Protein AF-X1EBI2-F1 (afdb_monomer_lite)

InterPro domains:
  IPR002020 Citrate synthase [PF00285] (35-199)
  IPR002020 Citrate synthase [PTHR23118] (1-200)
  IPR016143 Citrate synthase-like, small alpha subdomain [G3DSA:1.10.230.10] (105-201)
  IPR036969 Citrate synthase superfamily [SSF48256] (6-200)

Radius of gyration: 20.88 Å; chains: 1; bounding box: 59×37×51 Å

Sequence (201 aa):
MVRRPADVVVTISDDRGEIVTFNQVPLDKIIRENKSLGYVIGLLWFKRELPEFAQQYIEFVLKLTADHGPAVSGAYNAIVTTRAGKDLMSALASGILTIGPRFGGAVSDAAKYFREAMHKQMKPVEFVDHMKQVVKINIPGIGHRIKSVQNPDMRVVLLKDFILKNFPKHPHLDYALEVEKVTTSKRNNLILNVDGCIGIT

Foldseek 3Di:
DDDDDDPDDDQQWDDPDPAIDGLNHGPVCCVVVVPAPLQSCCRRVVVDRDPPLSSVLVVLLCVLVVDDDCPAQLNVQLVVCVVVVDDNVRSNVRSVVVCDCVGLVLLQQLLVLLVVCVVVPPQLVRSCVCCCPPVNDDRRQWFDDPAFPVRHDVSLVVSVVSCVPRPPDQVQVVRVVSNQVVQCVVPGGRHRHNSNSNNRD

Organism: NCBI:txid412755

pLDDT: mean 97.12, std 2.7, range [70.06, 98.75]

Secondary structure (DSSP, 8-state):
------S----SEE-SSSS-EETTEEHHHHHHTT--HHHHHIIIIISS---HHHHHHHHHHHHHTS---TTSHHHHHHHHHHHTT--HHHHHHHHHTT-BTTBBTHHHHHHHHHHHHHHTT--HHHHHHHIIIII-S--TTB--SS--SSS--HHHHHHHHHHHHH-S--HHHHHHHHHHHHHHHH-TT-PBPHHHHHHH-

Structure (mmCIF, N/CA/C/O backbone):
data_AF-X1EBI2-F1
#
_entry.id   AF-X1EBI2-F1
#
loop_
_atom_site.group_PDB
_atom_site.id
_atom_site.type_symbol
_atom_site.label_atom_id
_atom_site.label_alt_id
_atom_site.label_comp_id
_atom_site.label_asym_id
_atom_site.label_entity_id
_atom_site.label_seq_id
_atom_site.pdbx_PDB_ins_code
_atom_site.Cartn_x
_atom_site.Cartn_y
_atom_site.Cartn_z
_atom_site.occupancy
_atom_site.B_iso_or_equiv
_atom_site.auth_seq_id
_atom_site.auth_comp_id
_atom_site.auth_asym_id
_atom_site.auth_atom_id
_atom_site.pdbx_PDB_model_num
ATOM 1 N N . MET A 1 1 ? 38.069 19.594 -26.547 1.00 70.06 1 MET A N 1
ATOM 2 C CA . MET A 1 1 ? 37.168 18.593 -25.932 1.00 70.06 1 MET A CA 1
ATOM 3 C C . MET A 1 1 ? 36.006 19.354 -25.302 1.00 70.06 1 MET A C 1
ATOM 5 O O . MET A 1 1 ? 36.275 20.299 -24.575 1.00 70.06 1 MET A O 1
ATOM 9 N N . VAL A 1 2 ? 34.752 19.035 -25.640 1.00 84.75 2 VAL A N 1
ATOM 10 C CA . VAL A 1 2 ? 33.553 19.748 -25.146 1.00 84.75 2 VAL A CA 1
ATOM 11 C C . VAL A 1 2 ? 32.798 18.831 -24.186 1.00 84.75 2 VAL A C 1
ATOM 13 O O . VAL A 1 2 ? 32.600 17.660 -24.495 1.00 84.75 2 VAL A O 1
ATOM 16 N N . ARG A 1 3 ? 32.381 19.349 -23.027 1.00 86.44 3 ARG A N 1
ATOM 17 C CA . ARG A 1 3 ? 31.516 18.638 -22.074 1.00 86.44 3 ARG A CA 1
ATOM 18 C C . ARG A 1 3 ? 30.075 19.103 -22.276 1.00 86.44 3 ARG A C 1
ATOM 20 O O . ARG A 1 3 ? 29.826 20.304 -22.266 1.00 86.44 3 ARG A O 1
ATOM 27 N N . ARG A 1 4 ? 29.136 18.164 -22.411 1.00 92.62 4 ARG A N 1
ATOM 28 C CA . ARG A 1 4 ? 27.690 18.438 -22.402 1.00 92.62 4 ARG A CA 1
ATOM 29 C C . ARG A 1 4 ? 27.097 18.010 -21.048 1.00 92.62 4 ARG A C 1
ATOM 31 O O . ARG A 1 4 ? 27.464 16.937 -20.565 1.00 92.62 4 ARG A O 1
ATOM 38 N N . PRO A 1 5 ? 26.240 18.827 -20.410 1.00 93.88 5 PRO A N 1
ATOM 39 C CA . PRO A 1 5 ? 25.536 18.424 -19.194 1.00 93.88 5 PRO A CA 1
ATOM 40 C C . PRO A 1 5 ? 24.526 17.302 -19.479 1.00 93.88 5 PRO A C 1
ATOM 42 O O . PRO A 1 5 ? 24.040 17.166 -20.600 1.00 93.88 5 PRO A O 1
ATOM 45 N N . ALA A 1 6 ? 24.232 16.489 -18.463 1.00 94.00 6 ALA A N 1
ATOM 46 C CA . ALA A 1 6 ? 23.213 15.448 -18.555 1.00 94.00 6 ALA A CA 1
ATOM 47 C C . ALA A 1 6 ? 21.810 16.057 -18.421 1.00 94.00 6 ALA A C 1
ATOM 49 O O . ALA A 1 6 ? 21.579 16.859 -17.519 1.00 94.00 6 ALA A O 1
ATOM 50 N N . ASP A 1 7 ? 20.888 15.631 -19.286 1.00 96.44 7 ASP A N 1
ATOM 51 C CA . ASP A 1 7 ? 19.496 16.101 -19.291 1.00 96.44 7 ASP A CA 1
ATOM 52 C C . ASP A 1 7 ? 18.619 15.333 -18.278 1.00 96.44 7 ASP A C 1
ATOM 54 O O . ASP A 1 7 ? 17.621 15.854 -17.784 1.00 96.44 7 ASP A O 1
ATOM 58 N N . VAL A 1 8 ? 18.998 14.093 -17.936 1.00 96.56 8 VAL A N 1
ATOM 59 C CA . VAL A 1 8 ? 18.249 13.200 -17.037 1.00 96.56 8 VAL A CA 1
ATOM 60 C C . VAL A 1 8 ? 19.205 12.484 -16.085 1.00 96.56 8 VAL A C 1
ATOM 62 O O . VAL A 1 8 ? 20.287 12.052 -16.482 1.00 96.56 8 VAL A O 1
ATOM 65 N N . VAL A 1 9 ? 18.783 12.327 -14.828 1.00 95.75 9 VAL A N 1
ATOM 66 C CA . VAL A 1 9 ? 19.498 11.557 -13.803 1.00 95.75 9 VAL A CA 1
ATOM 67 C C . VAL A 1 9 ? 18.652 10.356 -13.389 1.00 95.75 9 VAL A C 1
ATOM 69 O O . VAL A 1 9 ? 17.517 10.516 -12.945 1.00 95.75 9 VAL A O 1
ATOM 72 N N . VAL A 1 10 ? 19.222 9.154 -13.490 1.00 96.19 10 VAL A N 1
ATOM 73 C CA . VAL A 1 10 ? 18.614 7.895 -13.030 1.00 96.19 10 VAL A CA 1
ATOM 74 C C . VAL A 1 10 ? 19.408 7.380 -11.832 1.00 96.19 10 VAL A C 1
ATOM 76 O O . VAL A 1 10 ? 20.635 7.390 -11.850 1.00 96.19 10 VAL A O 1
ATOM 79 N N . THR A 1 11 ? 18.714 6.964 -10.767 1.00 96.75 11 THR A N 1
ATOM 80 C CA . THR A 1 11 ? 19.360 6.516 -9.510 1.00 96.75 11 THR A CA 1
ATOM 81 C C . THR A 1 11 ? 18.917 5.135 -9.031 1.00 96.75 11 THR A C 1
ATOM 83 O O . THR A 1 11 ? 19.317 4.719 -7.949 1.00 96.75 11 THR A O 1
ATOM 86 N N . ILE A 1 12 ? 18.077 4.441 -9.804 1.00 97.88 12 ILE A N 1
ATOM 87 C CA . ILE A 1 12 ? 17.438 3.180 -9.392 1.00 97.88 12 ILE A CA 1
ATOM 88 C C . ILE A 1 12 ? 17.908 1.974 -10.209 1.00 97.88 12 ILE A C 1
ATOM 90 O O . ILE A 1 12 ? 17.831 0.852 -9.722 1.00 97.88 12 ILE A O 1
ATOM 94 N N . SER A 1 13 ? 18.430 2.185 -11.416 1.00 97.88 13 SER A N 1
ATOM 95 C CA . SER A 1 13 ? 18.948 1.127 -12.282 1.00 97.88 13 SER A CA 1
ATOM 96 C C . SER A 1 13 ? 20.033 1.659 -13.212 1.00 97.88 13 SER A C 1
ATOM 98 O O . SER A 1 13 ? 20.057 2.856 -13.504 1.00 97.88 13 SER A O 1
ATOM 100 N N . ASP A 1 14 ? 20.904 0.770 -13.684 1.00 97.88 14 ASP A N 1
ATOM 101 C CA . ASP A 1 14 ? 21.930 1.072 -14.687 1.00 97.88 14 ASP A CA 1
ATOM 102 C C . ASP A 1 14 ? 22.074 -0.110 -15.650 1.00 97.88 14 ASP A C 1
ATOM 104 O O . ASP A 1 14 ? 22.318 -1.233 -15.211 1.00 97.88 14 ASP A O 1
ATOM 108 N N . ASP A 1 15 ? 21.897 0.141 -16.944 1.00 97.19 15 ASP A N 1
ATOM 109 C CA . ASP A 1 15 ? 21.959 -0.829 -18.041 1.00 97.19 15 ASP A CA 1
ATOM 110 C C . ASP A 1 15 ? 23.185 -0.635 -18.951 1.00 97.19 15 ASP A C 1
ATOM 112 O O . ASP A 1 15 ? 23.331 -1.330 -19.951 1.00 97.19 15 ASP A O 1
ATOM 116 N N . ARG A 1 16 ? 24.085 0.297 -18.614 1.00 95.62 16 ARG A N 1
ATOM 117 C CA . ARG A 1 16 ? 25.252 0.642 -19.448 1.00 95.62 16 ARG A CA 1
ATOM 118 C C . ARG A 1 16 ? 26.433 -0.314 -19.275 1.00 95.62 16 ARG A C 1
ATOM 120 O O . ARG A 1 16 ? 27.357 -0.288 -20.085 1.00 95.62 16 ARG A O 1
ATOM 127 N N . GLY A 1 17 ? 26.451 -1.078 -18.183 1.00 93.69 17 GLY A N 1
ATOM 128 C CA . GLY A 1 17 ? 27.469 -2.092 -17.905 1.00 93.69 17 GLY A CA 1
ATOM 129 C C . GLY A 1 17 ? 27.186 -3.420 -18.612 1.00 93.69 17 GLY A C 1
ATOM 130 O O . GLY A 1 17 ? 26.176 -3.574 -19.288 1.00 93.69 17 GLY A O 1
ATOM 131 N N . GLU A 1 18 ? 28.057 -4.413 -18.412 1.00 96.00 18 GLU A N 1
ATOM 132 C CA . GLU A 1 18 ? 27.850 -5.772 -18.950 1.00 96.00 18 GLU A CA 1
ATOM 133 C C . GLU A 1 18 ? 26.607 -6.460 -18.365 1.00 96.00 18 GLU A C 1
ATOM 135 O O . GLU A 1 18 ? 25.975 -7.285 -19.022 1.00 96.00 18 GLU A O 1
ATOM 140 N N . ILE A 1 19 ? 26.255 -6.118 -17.122 1.00 96.88 19 ILE A N 1
ATOM 141 C CA . ILE A 1 19 ? 25.100 -6.652 -16.403 1.00 96.88 19 ILE A CA 1
ATOM 142 C C . ILE A 1 19 ? 24.260 -5.479 -15.904 1.00 96.88 19 ILE A C 1
ATOM 144 O O . ILE A 1 19 ? 24.778 -4.557 -15.271 1.00 96.88 19 ILE A O 1
ATOM 148 N N . VAL A 1 20 ? 22.949 -5.545 -16.151 1.00 98.00 20 VAL A N 1
ATOM 149 C CA . VAL A 1 20 ? 21.977 -4.587 -15.611 1.00 98.00 20 VAL A CA 1
ATOM 150 C C . VAL A 1 20 ? 22.017 -4.620 -14.087 1.00 98.00 20 VAL A C 1
ATOM 152 O O . VAL A 1 20 ? 22.021 -5.693 -13.481 1.00 98.00 20 VAL A O 1
ATOM 155 N N . THR A 1 21 ? 21.990 -3.452 -13.454 1.00 98.38 21 THR A N 1
ATOM 156 C CA . THR A 1 21 ? 21.901 -3.338 -11.997 1.00 98.38 21 THR A CA 1
ATOM 157 C C . THR A 1 21 ? 20.585 -2.709 -11.560 1.00 98.38 21 THR A C 1
ATOM 159 O O . THR A 1 21 ? 20.078 -1.792 -12.208 1.00 98.38 21 THR A O 1
ATOM 162 N N . PHE A 1 22 ? 20.056 -3.165 -10.424 1.00 98.44 22 PHE A N 1
ATOM 163 C CA . PHE A 1 22 ? 18.988 -2.503 -9.674 1.00 98.44 22 PHE A CA 1
ATOM 164 C C . PHE A 1 22 ? 19.581 -1.968 -8.376 1.00 98.44 22 PHE A C 1
ATOM 166 O O . PHE A 1 22 ? 20.018 -2.737 -7.525 1.00 98.44 22 PHE A O 1
ATOM 173 N N . ASN A 1 23 ? 19.650 -0.643 -8.239 1.00 97.44 23 ASN A N 1
ATOM 174 C CA . ASN A 1 23 ? 20.304 0.042 -7.124 1.00 97.44 23 ASN A CA 1
ATOM 175 C C . ASN A 1 23 ? 21.703 -0.540 -6.820 1.00 97.44 23 ASN A C 1
ATOM 177 O O . ASN A 1 23 ? 21.997 -0.922 -5.690 1.00 97.44 23 ASN A O 1
ATOM 181 N N . GLN A 1 24 ? 22.546 -0.636 -7.855 1.00 97.06 24 GLN A N 1
ATOM 182 C CA . GLN A 1 24 ? 23.901 -1.211 -7.810 1.00 97.06 24 GLN A CA 1
ATOM 183 C C . GLN A 1 24 ? 23.985 -2.720 -7.522 1.00 97.06 24 GLN A C 1
ATOM 185 O O . GLN A 1 24 ? 25.086 -3.261 -7.442 1.00 97.06 24 GLN A O 1
ATOM 190 N N . VAL A 1 25 ? 22.857 -3.426 -7.411 1.00 97.94 25 VAL A N 1
ATOM 191 C CA . VAL A 1 25 ? 22.831 -4.889 -7.285 1.00 97.94 25 VAL A CA 1
ATOM 192 C C . VAL A 1 25 ? 22.730 -5.516 -8.680 1.00 97.94 25 VAL A C 1
ATOM 194 O O . VAL A 1 25 ? 21.755 -5.235 -9.383 1.00 97.94 25 VAL A O 1
ATOM 197 N N . PRO A 1 26 ? 23.690 -6.361 -9.100 1.00 98.06 26 PRO A N 1
ATOM 198 C CA . PRO A 1 26 ? 23.635 -7.047 -10.390 1.00 98.06 26 PRO A CA 1
ATOM 199 C C . PRO A 1 26 ? 22.404 -7.947 -10.534 1.00 98.06 26 PRO A C 1
ATOM 201 O O . PRO A 1 26 ? 22.049 -8.687 -9.612 1.00 98.06 26 PRO A O 1
ATOM 204 N N . LEU A 1 27 ? 21.761 -7.913 -11.702 1.00 97.81 27 LEU A N 1
ATOM 205 C CA . LEU A 1 27 ? 20.555 -8.695 -11.976 1.00 97.81 27 LEU A CA 1
ATOM 206 C C . LEU A 1 27 ? 20.807 -10.208 -11.894 1.00 97.81 27 LEU A C 1
ATOM 208 O O . LEU A 1 27 ? 19.971 -10.942 -11.375 1.00 97.81 27 LEU A O 1
ATOM 212 N N . ASP A 1 28 ? 21.964 -10.690 -12.345 1.00 97.81 28 ASP A N 1
ATOM 213 C CA . ASP A 1 28 ? 22.314 -12.112 -12.269 1.00 97.81 28 ASP A CA 1
ATOM 214 C C . ASP A 1 28 ? 22.410 -12.607 -10.817 1.00 97.81 28 ASP A C 1
ATOM 216 O O . ASP A 1 28 ? 21.965 -13.716 -10.520 1.00 97.81 28 ASP A O 1
ATOM 220 N N . LYS A 1 29 ? 22.902 -11.771 -9.894 1.00 98.00 29 LYS A N 1
ATOM 221 C CA . LYS A 1 29 ? 22.883 -12.044 -8.451 1.00 98.00 29 LYS A CA 1
ATOM 222 C C . LYS A 1 29 ? 21.452 -12.175 -7.924 1.00 98.00 29 LYS A C 1
ATOM 224 O O . LYS A 1 29 ? 21.160 -13.132 -7.213 1.00 98.00 29 LYS A O 1
ATOM 229 N N . ILE A 1 30 ? 20.555 -11.255 -8.296 1.00 98.00 30 ILE A N 1
ATOM 230 C CA . ILE A 1 30 ? 19.134 -11.284 -7.895 1.00 98.00 30 ILE A CA 1
ATOM 231 C C . ILE A 1 30 ? 18.488 -12.610 -8.317 1.00 98.00 30 ILE A C 1
ATOM 233 O O . ILE A 1 30 ? 17.820 -13.253 -7.506 1.00 98.00 30 ILE A O 1
ATOM 237 N N . ILE A 1 31 ? 18.724 -13.038 -9.561 1.00 98.12 31 ILE A N 1
ATOM 238 C CA . ILE A 1 31 ? 18.162 -14.279 -10.104 1.00 98.12 31 ILE A CA 1
ATOM 239 C C . ILE A 1 31 ? 18.793 -15.519 -9.456 1.00 98.12 31 ILE A C 1
ATOM 241 O O . ILE A 1 31 ? 18.066 -16.408 -9.016 1.00 98.12 31 ILE A O 1
ATOM 245 N N . ARG A 1 32 ? 20.129 -15.591 -9.353 1.00 98.31 32 ARG A N 1
ATOM 246 C CA . ARG A 1 32 ? 20.835 -16.757 -8.780 1.00 98.31 32 ARG A CA 1
ATOM 247 C C . ARG A 1 32 ? 20.518 -16.979 -7.305 1.00 98.31 32 ARG A C 1
ATOM 249 O O . ARG A 1 32 ? 20.445 -18.121 -6.868 1.00 98.31 32 ARG A O 1
ATOM 256 N N . GLU A 1 33 ? 20.322 -15.905 -6.546 1.00 97.88 33 GLU A N 1
ATOM 257 C CA . GLU A 1 33 ? 19.943 -15.978 -5.131 1.00 97.88 33 GLU A CA 1
ATOM 258 C C . GLU A 1 33 ? 18.424 -16.102 -4.918 1.00 97.88 33 GLU A C 1
ATOM 260 O O . GLU A 1 33 ? 17.973 -16.045 -3.775 1.00 97.88 33 GLU A O 1
ATOM 265 N N . ASN A 1 34 ? 17.637 -16.259 -5.993 1.00 97.19 34 ASN A N 1
ATOM 266 C CA . ASN A 1 34 ? 16.178 -16.381 -5.963 1.00 97.19 34 ASN A CA 1
ATOM 267 C C . ASN A 1 34 ? 15.511 -15.293 -5.099 1.00 97.19 34 ASN A C 1
ATOM 269 O O . ASN A 1 34 ? 14.671 -15.574 -4.240 1.00 97.19 34 ASN A O 1
ATOM 273 N N . LYS A 1 35 ? 15.946 -14.037 -5.277 1.00 97.94 35 LYS A N 1
ATOM 274 C CA . LYS A 1 35 ? 15.406 -12.910 -4.512 1.00 97.94 35 LYS A CA 1
ATOM 275 C C . LYS A 1 35 ? 13.929 -12.696 -4.841 1.00 97.94 35 LYS A C 1
ATOM 277 O O . LYS A 1 35 ? 13.505 -12.810 -5.988 1.00 97.94 35 LYS A O 1
ATOM 282 N N . SER A 1 36 ? 13.167 -12.345 -3.811 1.00 97.56 36 SER A N 1
ATOM 283 C CA . SER A 1 36 ? 11.725 -12.106 -3.884 1.00 97.56 36 SER A CA 1
ATOM 284 C C . SER A 1 36 ? 11.380 -10.885 -4.753 1.00 97.56 36 SER A C 1
ATOM 286 O O . SER A 1 36 ? 12.205 -9.987 -4.957 1.00 97.56 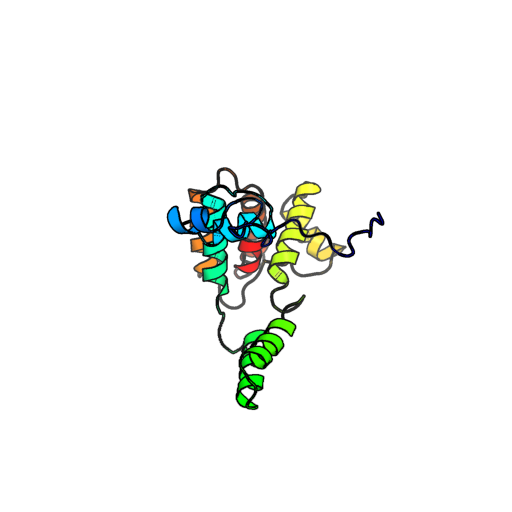36 SER A O 1
ATOM 288 N N . LEU A 1 37 ? 10.132 -10.785 -5.219 1.00 98.12 37 LEU A N 1
ATOM 289 C CA . LEU A 1 37 ? 9.654 -9.571 -5.888 1.00 98.12 37 LEU A CA 1
ATOM 290 C C . LEU A 1 37 ? 9.660 -8.383 -4.913 1.00 98.12 37 LEU A C 1
ATOM 292 O O . LEU A 1 37 ? 9.987 -7.260 -5.300 1.00 98.12 37 LEU A O 1
ATOM 296 N N . GLY A 1 38 ? 9.376 -8.638 -3.632 1.00 98.38 38 GLY A N 1
ATOM 297 C CA . GLY A 1 38 ? 9.492 -7.642 -2.566 1.00 98.38 38 GLY A CA 1
ATOM 298 C C . GLY A 1 38 ? 10.909 -7.071 -2.417 1.00 98.38 38 GLY A C 1
ATOM 299 O O . GLY A 1 38 ? 11.063 -5.872 -2.183 1.00 98.38 38 GLY A O 1
ATOM 300 N N . TYR A 1 39 ? 11.950 -7.888 -2.613 1.00 98.50 39 TYR A N 1
ATOM 301 C CA . TYR A 1 39 ? 13.347 -7.434 -2.637 1.00 98.50 39 TYR A CA 1
ATOM 302 C C . TYR A 1 39 ? 13.614 -6.483 -3.807 1.00 98.50 39 TYR A C 1
ATOM 304 O O . TYR A 1 39 ? 14.172 -5.403 -3.612 1.00 98.50 39 TYR A O 1
ATOM 312 N N . VAL A 1 40 ? 13.170 -6.854 -5.013 1.00 98.50 40 VAL A N 1
ATOM 313 C CA . VAL A 1 40 ? 13.332 -6.033 -6.225 1.00 98.50 40 VAL A CA 1
ATOM 314 C C . VAL A 1 40 ? 12.615 -4.687 -6.077 1.00 98.50 40 VAL A C 1
ATOM 316 O O . VAL A 1 40 ? 13.193 -3.646 -6.389 1.00 98.50 40 VAL A O 1
ATOM 319 N N . ILE A 1 41 ? 11.393 -4.684 -5.534 1.00 98.56 41 ILE A N 1
ATOM 320 C CA . ILE A 1 41 ? 10.656 -3.451 -5.213 1.00 98.56 41 ILE A CA 1
ATOM 321 C C . ILE A 1 41 ? 11.422 -2.612 -4.180 1.00 98.56 41 ILE A C 1
ATOM 323 O O . ILE A 1 41 ? 11.547 -1.400 -4.349 1.00 98.56 41 ILE A O 1
ATOM 327 N N . GLY A 1 42 ? 12.000 -3.245 -3.154 1.00 98.50 42 GLY A N 1
ATOM 328 C CA . GLY A 1 42 ? 12.907 -2.611 -2.191 1.00 98.50 42 GLY A CA 1
ATOM 329 C C . GLY A 1 42 ? 14.015 -1.791 -2.857 1.00 98.50 42 GLY A C 1
ATOM 330 O O . GLY A 1 42 ? 14.188 -0.599 -2.580 1.00 98.50 42 GLY A O 1
ATOM 331 N N . LEU A 1 43 ? 14.728 -2.421 -3.791 1.00 98.56 43 LEU A N 1
ATOM 332 C CA . LEU A 1 43 ? 15.823 -1.794 -4.527 1.00 98.56 43 LEU A CA 1
ATOM 333 C C . LEU A 1 43 ? 15.338 -0.656 -5.429 1.00 98.56 43 LEU A C 1
ATOM 335 O O . LEU A 1 43 ? 15.894 0.439 -5.380 1.00 98.56 43 LEU A O 1
ATOM 339 N N . LEU A 1 44 ? 14.301 -0.889 -6.235 1.00 98.56 44 LEU A N 1
ATOM 340 C CA . LEU A 1 44 ? 13.878 0.067 -7.260 1.00 98.56 44 LEU A CA 1
ATOM 341 C C . LEU A 1 44 ? 13.093 1.255 -6.694 1.00 98.56 44 LEU A C 1
ATOM 343 O O . LEU A 1 44 ? 13.250 2.371 -7.180 1.00 98.56 44 LEU A O 1
ATOM 347 N N . TRP A 1 45 ? 12.241 1.040 -5.690 1.00 98.38 45 TRP A N 1
ATOM 348 C CA . TRP A 1 45 ? 11.361 2.092 -5.167 1.00 98.38 45 TRP A CA 1
ATOM 349 C C . TRP A 1 45 ? 11.972 2.807 -3.966 1.00 98.38 45 TRP A C 1
ATOM 351 O O . TRP A 1 45 ? 11.856 4.026 -3.846 1.00 98.38 45 TRP A O 1
ATOM 361 N N . PHE A 1 46 ? 12.653 2.066 -3.088 1.00 97.94 46 PHE A N 1
ATOM 362 C CA . PHE A 1 46 ? 13.186 2.605 -1.835 1.00 97.94 46 PHE A CA 1
ATOM 363 C C . PHE A 1 46 ? 14.706 2.776 -1.847 1.00 97.94 46 PHE A C 1
ATOM 365 O O . PHE A 1 46 ? 15.242 3.411 -0.937 1.00 97.94 46 PHE A O 1
ATOM 372 N N . LYS A 1 47 ? 15.409 2.247 -2.862 1.00 97.94 47 LYS A N 1
ATOM 373 C CA . LYS A 1 47 ? 16.883 2.215 -2.930 1.00 97.94 47 LYS A CA 1
ATOM 374 C C . LYS A 1 47 ? 17.504 1.571 -1.690 1.00 97.94 47 LYS A C 1
ATOM 376 O O . LYS A 1 47 ? 18.511 2.042 -1.155 1.00 97.94 47 LYS A O 1
ATOM 381 N N . ARG A 1 48 ? 16.861 0.512 -1.190 1.00 97.31 48 ARG A N 1
ATOM 382 C CA . ARG A 1 48 ? 17.257 -0.211 0.025 1.00 97.31 48 ARG A CA 1
ATOM 383 C C . ARG A 1 48 ? 17.055 -1.708 -0.148 1.00 97.31 48 ARG A C 1
ATOM 385 O O . ARG A 1 48 ? 16.059 -2.148 -0.709 1.00 97.31 48 ARG A O 1
ATOM 392 N N . GLU A 1 49 ? 17.955 -2.483 0.439 1.00 97.19 49 GLU A N 1
ATOM 393 C CA . GLU A 1 49 ? 17.690 -3.889 0.728 1.00 97.19 49 GLU A CA 1
ATOM 394 C C . GLU A 1 49 ? 16.775 -3.955 1.952 1.00 97.19 49 GLU A C 1
ATOM 396 O O . GLU A 1 49 ? 17.205 -3.734 3.085 1.00 97.19 49 GLU A O 1
ATOM 401 N N . LEU A 1 50 ? 15.481 -4.159 1.711 1.00 97.56 50 LEU A N 1
ATOM 402 C CA . LEU A 1 50 ? 14.496 -4.268 2.782 1.00 97.56 50 LEU A CA 1
ATOM 403 C C . LEU A 1 50 ? 14.737 -5.547 3.599 1.00 97.56 50 LEU A C 1
ATOM 405 O O . LEU A 1 50 ? 15.150 -6.556 3.026 1.00 97.56 50 LEU A O 1
ATOM 409 N N . PRO A 1 51 ? 14.450 -5.558 4.910 1.00 97.75 51 PRO A N 1
ATOM 410 C CA . PRO A 1 51 ? 14.470 -6.793 5.688 1.00 97.75 51 PRO A CA 1
ATOM 411 C C . PRO A 1 51 ? 13.414 -7.778 5.168 1.00 97.75 51 PRO A C 1
ATOM 413 O O . PRO A 1 51 ? 12.405 -7.374 4.589 1.00 97.75 51 PRO A O 1
ATOM 416 N N . GLU A 1 52 ? 13.626 -9.074 5.395 1.00 97.38 52 GLU A N 1
ATOM 417 C CA . GLU A 1 52 ? 12.801 -10.140 4.809 1.00 97.38 52 GLU A CA 1
ATOM 418 C C . GLU A 1 52 ? 11.302 -9.985 5.112 1.00 97.38 52 GLU A C 1
ATOM 420 O O . GLU A 1 52 ? 10.483 -10.079 4.199 1.00 97.38 52 GLU A O 1
ATOM 425 N N . PHE A 1 53 ? 10.936 -9.639 6.353 1.00 97.56 53 PHE A N 1
ATOM 426 C CA . PHE A 1 53 ? 9.532 -9.423 6.727 1.00 97.56 53 PHE A CA 1
ATOM 427 C C . PHE A 1 53 ? 8.863 -8.315 5.895 1.00 97.56 53 PHE A C 1
ATOM 429 O O . PHE A 1 53 ? 7.683 -8.419 5.567 1.00 97.56 53 PHE A O 1
ATOM 436 N N . ALA A 1 54 ? 9.607 -7.266 5.523 1.00 98.06 54 ALA A N 1
ATOM 437 C CA . ALA A 1 54 ? 9.092 -6.153 4.731 1.00 98.06 54 ALA A CA 1
ATOM 438 C C . ALA A 1 54 ? 8.974 -6.528 3.247 1.00 98.06 54 ALA A C 1
ATOM 440 O O . ALA A 1 54 ? 8.017 -6.134 2.585 1.00 98.06 54 ALA A O 1
ATOM 441 N N . GLN A 1 55 ? 9.901 -7.340 2.731 1.00 98.12 55 GLN A N 1
ATOM 442 C CA . GLN A 1 55 ? 9.786 -7.900 1.381 1.00 98.12 55 GLN A CA 1
ATOM 443 C C . GLN A 1 55 ? 8.542 -8.792 1.265 1.00 98.12 55 GLN A C 1
ATOM 445 O O . GLN A 1 55 ? 7.739 -8.635 0.346 1.00 98.12 55 GLN A O 1
ATOM 450 N N . GLN A 1 56 ? 8.359 -9.697 2.230 1.00 98.12 56 GLN A N 1
ATOM 451 C CA . GLN A 1 56 ? 7.202 -10.586 2.303 1.00 98.12 56 GLN A CA 1
ATOM 452 C C . GLN A 1 56 ? 5.899 -9.800 2.484 1.00 98.12 56 GLN A C 1
ATOM 454 O O . GLN A 1 56 ? 4.903 -10.136 1.849 1.00 98.12 56 GLN A O 1
ATOM 459 N N . TYR A 1 57 ? 5.908 -8.726 3.284 1.00 98.19 57 TYR A N 1
ATOM 460 C CA . TYR A 1 57 ? 4.768 -7.821 3.427 1.00 98.19 57 TYR A CA 1
ATOM 461 C C . TYR A 1 57 ? 4.355 -7.200 2.087 1.00 98.19 57 TYR A C 1
ATOM 463 O O . TYR A 1 57 ? 3.179 -7.243 1.736 1.00 98.19 57 TYR A O 1
ATOM 471 N N . ILE A 1 58 ? 5.307 -6.685 1.300 1.00 98.19 58 ILE A N 1
ATOM 472 C CA . ILE A 1 58 ? 5.018 -6.115 -0.025 1.00 98.19 58 ILE A CA 1
ATOM 473 C C . ILE A 1 58 ? 4.350 -7.157 -0.928 1.00 98.19 58 ILE A C 1
ATOM 475 O O . ILE A 1 58 ? 3.321 -6.875 -1.538 1.00 98.19 58 ILE A O 1
ATOM 479 N N . GLU A 1 59 ? 4.876 -8.382 -0.983 1.00 98.00 59 GLU A N 1
ATOM 480 C CA . GLU A 1 59 ? 4.245 -9.450 -1.765 1.00 98.00 59 GLU A CA 1
ATOM 481 C C . GLU A 1 59 ? 2.865 -9.846 -1.238 1.00 98.00 59 GLU A C 1
ATOM 483 O O . GLU A 1 59 ? 1.974 -10.179 -2.020 1.00 98.00 59 GLU A O 1
ATOM 488 N N . PHE A 1 60 ? 2.677 -9.815 0.081 1.00 97.56 60 PHE A N 1
ATOM 489 C CA . PHE A 1 60 ? 1.385 -10.057 0.709 1.00 97.56 60 PHE A CA 1
ATOM 490 C C . PHE A 1 60 ? 0.363 -9.017 0.243 1.00 97.56 60 PHE A C 1
ATOM 492 O O . PHE A 1 60 ? -0.731 -9.377 -0.193 1.00 97.56 60 PHE A O 1
ATOM 499 N N . VAL A 1 61 ? 0.735 -7.735 0.279 1.00 97.81 61 VAL A N 1
ATOM 500 C CA . VAL A 1 61 ? -0.108 -6.626 -0.178 1.00 97.81 61 VAL A CA 1
ATOM 501 C C . VAL A 1 61 ? -0.459 -6.787 -1.655 1.00 97.81 61 VAL A C 1
ATOM 503 O O . VAL A 1 61 ? -1.633 -6.681 -1.997 1.00 97.81 61 VAL A O 1
ATOM 506 N N . LEU A 1 62 ? 0.512 -7.122 -2.513 1.00 97.81 62 LEU A N 1
ATOM 507 C CA . LEU A 1 62 ? 0.265 -7.370 -3.939 1.00 97.81 62 LEU A CA 1
ATOM 508 C C . LEU A 1 62 ? -0.746 -8.504 -4.170 1.00 97.81 62 LEU A C 1
ATOM 510 O O . LEU A 1 62 ? -1.611 -8.391 -5.034 1.00 97.81 62 LEU A O 1
ATOM 514 N N . LYS A 1 63 ? -0.676 -9.585 -3.383 1.00 97.38 63 LYS A N 1
ATOM 515 C CA . LYS A 1 63 ? -1.642 -10.696 -3.461 1.00 97.38 63 LYS A CA 1
ATOM 516 C C . LYS A 1 63 ? -3.032 -10.270 -2.987 1.00 97.38 63 LYS A C 1
ATOM 518 O O . LYS A 1 63 ? -4.025 -10.642 -3.604 1.00 97.38 63 LYS A O 1
ATOM 523 N N . LEU A 1 64 ? -3.115 -9.487 -1.909 1.00 95.38 64 LEU A N 1
ATOM 524 C CA . LEU A 1 64 ? -4.386 -9.008 -1.356 1.00 95.38 64 LEU A CA 1
ATOM 525 C C . LEU A 1 64 ? -5.127 -8.035 -2.277 1.00 95.38 64 LEU A C 1
ATOM 527 O O . LEU A 1 64 ? -6.358 -8.000 -2.248 1.00 95.38 64 LEU A O 1
ATOM 531 N N . THR A 1 65 ? -4.393 -7.224 -3.038 1.00 95.88 65 THR A N 1
ATOM 532 C CA . THR A 1 65 ? -4.949 -6.158 -3.884 1.00 95.88 65 THR A CA 1
ATOM 533 C C . THR A 1 65 ? -5.036 -6.538 -5.360 1.00 95.88 65 THR A C 1
ATOM 535 O O . THR A 1 65 ? -5.407 -5.697 -6.175 1.00 95.88 65 THR A O 1
ATOM 538 N N . ALA A 1 66 ? -4.739 -7.797 -5.702 1.00 97.00 66 ALA A N 1
ATOM 539 C CA . ALA A 1 66 ? -4.675 -8.271 -7.081 1.00 97.00 66 ALA A CA 1
ATOM 540 C C . ALA A 1 66 ? -5.977 -8.041 -7.873 1.00 97.00 66 ALA A C 1
ATOM 542 O O . ALA A 1 66 ? -5.914 -7.656 -9.037 1.00 97.00 66 ALA A O 1
ATOM 543 N N . ASP A 1 67 ? -7.143 -8.260 -7.255 1.00 97.56 67 ASP A N 1
ATOM 544 C CA . ASP A 1 67 ? -8.450 -7.952 -7.843 1.00 97.56 67 ASP A CA 1
ATOM 545 C C . ASP A 1 67 ? -9.541 -7.817 -6.760 1.00 97.56 67 ASP A C 1
ATOM 547 O O . ASP A 1 67 ? -9.432 -8.372 -5.663 1.00 97.56 67 ASP A O 1
ATOM 551 N N . HIS A 1 68 ? -10.619 -7.087 -7.067 1.00 96.00 68 HIS A N 1
ATOM 552 C CA . HIS A 1 68 ? -11.828 -7.006 -6.225 1.00 96.00 68 HIS A CA 1
ATOM 553 C C . HIS A 1 68 ? -13.120 -7.178 -7.038 1.00 96.00 68 HIS A C 1
ATOM 555 O O . HIS A 1 68 ? -14.199 -6.731 -6.643 1.00 96.00 68 HIS A O 1
ATOM 561 N N . GLY A 1 69 ? -13.019 -7.856 -8.181 1.00 97.25 69 GLY A N 1
ATOM 562 C CA . GLY A 1 69 ? -14.134 -8.146 -9.062 1.00 97.25 69 GLY A CA 1
ATOM 563 C C . GLY A 1 69 ? -14.485 -7.005 -10.024 1.00 97.25 69 GLY A C 1
ATOM 564 O O . GLY A 1 69 ? -14.001 -5.878 -9.924 1.00 97.25 69 GLY A O 1
ATOM 565 N N . PRO A 1 70 ? -15.396 -7.273 -10.973 1.00 98.12 70 PRO A N 1
ATOM 566 C CA . PRO A 1 70 ? -15.603 -6.429 -12.151 1.00 98.12 70 PRO A CA 1
ATOM 567 C C . PRO A 1 70 ? -16.395 -5.141 -11.885 1.00 98.12 70 PRO A C 1
ATOM 569 O O . PRO A 1 70 ? -16.525 -4.305 -12.775 1.00 98.12 70 PRO A O 1
ATOM 572 N N . ALA A 1 71 ? -16.973 -4.990 -10.690 1.00 97.81 71 ALA A N 1
ATOM 573 C CA . ALA A 1 71 ? -17.877 -3.888 -10.361 1.00 97.81 71 ALA A CA 1
ATOM 574 C C . ALA A 1 71 ? -17.160 -2.626 -9.849 1.00 97.81 71 ALA A C 1
ATOM 576 O O . ALA A 1 71 ? -17.810 -1.608 -9.610 1.00 97.81 71 ALA A O 1
ATOM 577 N N . VAL A 1 72 ? -15.841 -2.680 -9.647 1.00 97.44 72 VAL A N 1
ATOM 578 C CA . VAL A 1 72 ? -15.049 -1.510 -9.249 1.00 97.44 72 VAL A CA 1
ATOM 579 C C . VAL A 1 72 ? -14.641 -0.683 -10.469 1.00 97.44 72 VAL A C 1
ATOM 581 O O . VAL A 1 72 ? -14.480 -1.229 -11.559 1.00 97.44 72 VAL A O 1
ATOM 584 N N . SER A 1 73 ? -14.447 0.629 -10.293 1.00 97.62 73 SER A N 1
ATOM 585 C CA . SER A 1 73 ? -14.248 1.584 -11.397 1.00 97.62 73 SER A CA 1
ATOM 586 C C . SER A 1 73 ? -13.179 1.153 -12.407 1.00 97.62 73 SER A C 1
ATOM 588 O O . SER A 1 73 ? -13.435 1.175 -13.609 1.00 97.62 73 SER A O 1
ATOM 590 N N . GLY A 1 74 ? -12.006 0.721 -11.933 1.00 98.25 74 GLY A N 1
ATOM 591 C CA . GLY A 1 74 ? -10.906 0.325 -12.816 1.00 98.25 74 GLY A CA 1
ATOM 592 C C . GLY A 1 74 ? -11.205 -0.934 -13.619 1.00 98.25 74 GLY A C 1
ATOM 593 O O . GLY A 1 74 ? -11.034 -0.938 -14.838 1.00 98.25 74 GLY A O 1
ATOM 594 N N . ALA A 1 75 ? -11.710 -1.978 -12.957 1.00 98.56 75 ALA A N 1
ATOM 595 C CA . ALA A 1 75 ? -12.073 -3.226 -13.620 1.00 98.56 75 ALA A CA 1
ATOM 596 C C . ALA A 1 75 ? -13.200 -3.001 -14.638 1.00 98.56 75 ALA A C 1
ATOM 598 O O . ALA A 1 75 ? -13.107 -3.459 -15.775 1.00 98.56 75 ALA A O 1
ATOM 599 N N . TYR A 1 76 ? -14.222 -2.224 -14.270 1.00 98.56 76 TYR A N 1
ATOM 600 C CA . TYR A 1 76 ? -15.336 -1.902 -15.155 1.00 98.56 76 TYR A CA 1
ATOM 601 C C . TYR A 1 76 ? -14.872 -1.151 -16.411 1.00 98.56 76 TYR A C 1
ATOM 603 O O . TYR A 1 76 ? -15.226 -1.534 -17.527 1.00 98.56 76 TYR A O 1
ATOM 611 N N . ASN A 1 77 ? -14.021 -0.131 -16.253 1.00 98.69 77 ASN A N 1
ATOM 612 C CA . ASN A 1 77 ? -13.473 0.619 -17.383 1.00 98.69 77 ASN A CA 1
ATOM 613 C C . ASN A 1 77 ? -12.607 -0.252 -18.299 1.00 98.69 77 ASN A C 1
ATOM 615 O O . ASN A 1 77 ? -12.749 -0.173 -19.523 1.00 98.69 77 ASN A O 1
ATOM 619 N N . ALA A 1 78 ? -11.754 -1.109 -17.731 1.00 98.75 78 ALA A N 1
ATOM 620 C CA . ALA A 1 78 ? -10.953 -2.046 -18.511 1.00 98.75 78 ALA A CA 1
ATOM 621 C C . ALA A 1 78 ? -11.848 -3.007 -19.310 1.00 98.75 78 ALA A C 1
ATOM 623 O O . ALA A 1 78 ? -11.660 -3.164 -20.514 1.00 98.75 78 ALA A O 1
ATOM 624 N N . ILE A 1 79 ? -12.887 -3.568 -18.681 1.00 98.75 79 ILE A N 1
ATOM 625 C CA . ILE A 1 79 ? -13.848 -4.471 -19.330 1.00 98.75 79 ILE A CA 1
ATOM 626 C C . ILE A 1 79 ? -14.578 -3.774 -20.482 1.00 98.75 79 ILE A C 1
ATOM 628 O O . ILE A 1 79 ? -14.640 -4.325 -21.580 1.00 98.75 79 ILE A O 1
ATOM 632 N N . VAL A 1 80 ? -15.120 -2.571 -20.267 1.00 98.75 80 VAL A N 1
ATOM 633 C CA . VAL A 1 80 ? -15.819 -1.812 -21.321 1.00 98.75 80 VAL A CA 1
ATOM 634 C C . VAL A 1 80 ? -14.878 -1.503 -22.486 1.00 98.75 80 VAL A C 1
ATOM 636 O O . VAL A 1 80 ? -15.255 -1.678 -23.643 1.00 98.75 80 VAL A O 1
ATOM 639 N N . THR A 1 81 ? -13.640 -1.110 -22.187 1.00 98.69 81 THR A N 1
ATOM 640 C CA . THR A 1 81 ? -12.626 -0.787 -23.200 1.00 98.69 81 THR A CA 1
ATOM 641 C C . THR A 1 81 ? -12.254 -2.019 -24.028 1.00 98.69 81 THR A C 1
ATOM 643 O O . THR A 1 81 ? -12.252 -1.953 -25.256 1.00 98.69 81 THR A O 1
ATOM 646 N N . THR A 1 82 ? -12.041 -3.173 -23.387 1.00 98.62 82 THR A N 1
ATOM 647 C CA . THR A 1 82 ? -11.828 -4.454 -24.081 1.00 98.62 82 THR A CA 1
ATOM 648 C C . THR A 1 82 ? -13.036 -4.838 -24.935 1.00 98.62 82 THR A C 1
ATOM 650 O O . THR A 1 82 ? -12.879 -5.242 -26.085 1.00 98.62 82 THR A O 1
ATOM 653 N N . ARG A 1 83 ? -14.264 -4.668 -24.423 1.00 98.56 83 ARG A N 1
ATOM 654 C CA . ARG A 1 83 ? -15.499 -4.945 -25.181 1.00 98.56 83 ARG A CA 1
ATOM 655 C C . ARG A 1 83 ? -15.701 -4.015 -26.377 1.00 98.56 83 ARG A C 1
ATOM 657 O O . ARG A 1 83 ? -16.415 -4.389 -27.301 1.00 98.56 83 ARG A O 1
ATOM 664 N N . ALA A 1 84 ? -15.057 -2.851 -26.386 1.00 98.56 84 ALA A N 1
ATOM 665 C CA . ALA A 1 84 ? -14.981 -1.966 -27.544 1.00 98.56 84 ALA A CA 1
ATOM 666 C C . ALA A 1 84 ? -13.911 -2.399 -28.574 1.00 98.56 84 ALA A C 1
ATOM 668 O O . ALA A 1 84 ? -13.624 -1.652 -29.506 1.00 98.56 84 ALA A O 1
ATOM 669 N N . GLY A 1 85 ? -13.303 -3.583 -28.416 1.00 98.19 85 GLY A N 1
ATOM 670 C CA . GLY A 1 85 ? -12.312 -4.137 -29.344 1.00 98.19 85 GLY A CA 1
ATOM 671 C C . GLY A 1 85 ? -10.914 -3.531 -29.206 1.00 98.19 85 GLY A C 1
ATOM 672 O O . GLY A 1 85 ? -10.106 -3.637 -30.127 1.00 98.19 85 GLY A O 1
ATOM 673 N N . LYS A 1 86 ? -10.623 -2.857 -28.088 1.00 98.69 86 LYS A N 1
ATOM 674 C CA . LYS A 1 86 ? -9.298 -2.288 -27.823 1.00 98.69 86 LYS A CA 1
ATOM 675 C C . LYS A 1 86 ? -8.318 -3.354 -27.336 1.00 98.69 86 LYS A C 1
ATOM 677 O O . LYS A 1 86 ? -8.704 -4.355 -26.740 1.00 98.69 86 LYS A O 1
ATOM 682 N N . ASP A 1 87 ? -7.040 -3.103 -27.590 1.00 98.38 87 ASP A N 1
ATOM 683 C CA . ASP A 1 87 ? -5.932 -3.944 -27.154 1.00 98.38 87 ASP A CA 1
ATOM 684 C C . ASP A 1 87 ? -5.731 -3.908 -25.627 1.00 98.38 87 ASP A C 1
ATOM 686 O O . ASP A 1 87 ? -6.261 -3.044 -24.920 1.00 98.38 87 ASP A O 1
ATOM 690 N N . LEU A 1 88 ? -4.919 -4.846 -25.131 1.00 98.38 88 LEU A N 1
ATOM 691 C CA . LEU A 1 88 ? -4.640 -5.022 -23.705 1.00 98.38 88 LEU A CA 1
ATOM 692 C C . LEU A 1 88 ? -4.066 -3.760 -23.050 1.00 98.38 88 LEU A C 1
ATOM 694 O O . LEU A 1 88 ? -4.475 -3.426 -21.940 1.00 98.38 88 LEU A O 1
ATOM 698 N N . MET A 1 89 ? -3.157 -3.045 -23.721 1.00 98.50 89 MET A N 1
ATOM 699 C CA . MET A 1 89 ? -2.520 -1.858 -23.142 1.00 98.50 89 MET A CA 1
ATOM 700 C C . MET A 1 89 ? -3.524 -0.713 -23.020 1.00 98.50 89 MET A C 1
ATOM 702 O O . MET A 1 89 ? -3.605 -0.077 -21.969 1.00 98.50 89 MET A O 1
ATOM 706 N N . SER A 1 90 ? -4.342 -0.500 -24.054 1.00 98.56 90 SER A N 1
ATOM 707 C CA . SER A 1 90 ? -5.436 0.477 -24.029 1.00 98.56 90 SER A CA 1
ATOM 708 C C . SER A 1 90 ? -6.457 0.179 -22.923 1.00 98.56 90 SER A C 1
ATOM 710 O O . SER A 1 90 ? -6.864 1.083 -22.190 1.00 98.56 90 SER A O 1
ATOM 712 N N . ALA A 1 91 ? -6.872 -1.084 -22.781 1.00 98.69 91 ALA A N 1
ATOM 713 C CA . ALA A 1 91 ? -7.834 -1.491 -21.760 1.00 98.69 91 ALA A CA 1
ATOM 714 C C . ALA A 1 91 ? -7.275 -1.341 -20.340 1.00 98.69 91 ALA A C 1
ATOM 716 O O . ALA A 1 91 ? -7.947 -0.789 -19.466 1.00 98.69 91 ALA A O 1
ATOM 717 N N . LEU A 1 92 ? -6.026 -1.762 -20.124 1.00 98.50 92 LEU A N 1
ATOM 718 C CA . LEU A 1 92 ? -5.341 -1.612 -18.845 1.00 98.50 92 LEU A CA 1
ATOM 719 C C . LEU A 1 92 ? -5.189 -0.135 -18.463 1.00 98.50 92 LEU A C 1
ATOM 721 O O . LEU A 1 92 ? -5.541 0.247 -17.348 1.00 98.50 92 LEU A O 1
ATOM 725 N N . ALA A 1 93 ? -4.724 0.708 -19.390 1.00 98.62 93 ALA A N 1
ATOM 726 C CA . ALA A 1 93 ? -4.566 2.140 -19.152 1.00 98.62 93 ALA A CA 1
ATOM 727 C C . ALA A 1 93 ? -5.902 2.805 -18.776 1.00 98.62 93 ALA A C 1
ATOM 729 O O . ALA A 1 93 ? -5.960 3.556 -17.805 1.00 98.62 93 ALA A O 1
ATOM 730 N N . SER A 1 94 ? -6.988 2.476 -19.486 1.00 98.62 94 SER A N 1
ATOM 731 C CA . SER A 1 94 ? -8.342 2.968 -19.187 1.00 98.62 94 SER A CA 1
ATOM 732 C C . SER A 1 94 ? -8.795 2.633 -17.760 1.00 98.62 94 SER A C 1
ATOM 734 O O . SER A 1 94 ? -9.382 3.476 -17.078 1.00 98.62 94 SER A O 1
ATOM 736 N N . GLY A 1 95 ? -8.480 1.426 -17.277 1.00 98.50 95 GLY A N 1
ATOM 737 C CA . GLY A 1 95 ? -8.734 1.029 -15.893 1.00 98.50 95 GLY A CA 1
ATOM 738 C C . GLY A 1 95 ? -7.852 1.772 -14.884 1.00 98.50 95 GLY A C 1
ATOM 739 O O . GLY A 1 95 ? -8.367 2.327 -13.910 1.00 98.50 95 GLY A O 1
ATOM 740 N N . ILE A 1 96 ? -6.537 1.837 -15.126 1.00 98.19 96 ILE A N 1
ATOM 741 C CA . ILE A 1 96 ? -5.561 2.499 -14.238 1.00 98.19 96 ILE A CA 1
ATOM 742 C C . ILE A 1 96 ? -5.871 3.989 -14.067 1.00 98.19 96 ILE A C 1
ATOM 744 O O . ILE A 1 96 ? -5.768 4.503 -12.957 1.00 98.19 96 ILE A O 1
ATOM 748 N N . LEU A 1 97 ? -6.318 4.676 -15.122 1.00 98.25 97 LEU A N 1
ATOM 749 C CA . LEU A 1 97 ? -6.672 6.102 -15.072 1.00 98.25 97 LEU A CA 1
ATOM 750 C C . LEU A 1 97 ? -7.842 6.422 -14.127 1.00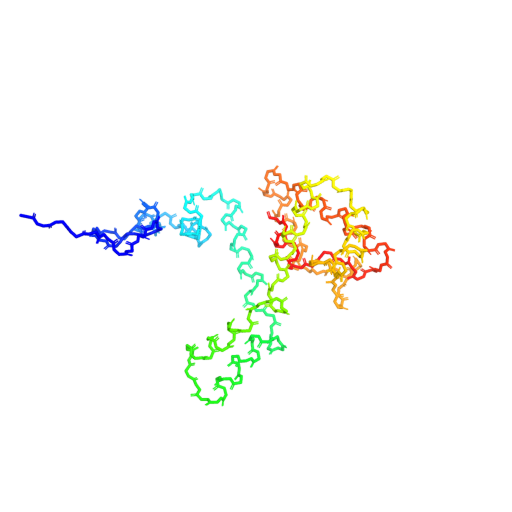 98.25 97 LEU A C 1
ATOM 752 O O . LEU A 1 97 ? -8.082 7.588 -13.821 1.00 98.25 97 LEU A O 1
ATOM 756 N N . THR A 1 98 ? -8.569 5.411 -13.647 1.00 98.25 98 THR A N 1
ATOM 757 C CA . THR A 1 98 ? -9.600 5.597 -12.615 1.00 98.25 98 THR A CA 1
ATOM 758 C C . THR A 1 98 ? -9.040 5.604 -11.192 1.00 98.25 98 THR A C 1
ATOM 760 O O . THR A 1 98 ? -9.744 6.029 -10.273 1.00 98.25 98 THR A O 1
ATOM 763 N N . ILE A 1 99 ? -7.805 5.125 -10.989 1.00 97.62 99 ILE A N 1
ATOM 764 C CA . ILE A 1 99 ? -7.161 5.068 -9.675 1.00 97.62 99 ILE A CA 1
ATOM 765 C C . ILE A 1 99 ? -6.854 6.495 -9.221 1.00 97.62 99 ILE A C 1
ATOM 767 O O . ILE A 1 99 ? -6.171 7.260 -9.898 1.00 97.62 99 ILE A O 1
ATOM 771 N N . GLY A 1 100 ? -7.379 6.860 -8.057 1.00 94.38 100 GLY A N 1
ATOM 772 C CA . GLY A 1 100 ? -7.324 8.212 -7.523 1.00 94.38 100 GLY A CA 1
ATOM 773 C C . GLY A 1 100 ? -8.096 8.338 -6.206 1.00 94.38 100 GLY A C 1
ATOM 774 O O . GLY A 1 100 ? -8.352 7.339 -5.531 1.00 94.38 100 GLY A O 1
ATOM 775 N N . PRO A 1 101 ? -8.529 9.547 -5.814 1.00 90.44 101 PRO A N 1
ATOM 776 C CA . PRO A 1 101 ? -9.033 9.805 -4.460 1.00 90.44 101 PRO A CA 1
ATOM 777 C C . PRO A 1 101 ? -10.291 9.004 -4.086 1.00 90.44 101 PRO A C 1
ATOM 779 O O . PRO A 1 101 ? -10.544 8.765 -2.911 1.00 90.44 101 PRO A O 1
ATOM 782 N N . ARG A 1 102 ? -11.097 8.572 -5.066 1.00 91.94 102 ARG A N 1
ATOM 783 C CA . ARG A 1 102 ? -12.336 7.804 -4.825 1.00 91.94 102 ARG A CA 1
ATOM 784 C C . ARG A 1 102 ? -12.226 6.310 -5.139 1.00 91.94 102 ARG A C 1
ATOM 786 O O . ARG A 1 102 ? -13.155 5.569 -4.834 1.00 91.94 102 ARG A O 1
ATOM 793 N N . PHE A 1 103 ? -11.124 5.871 -5.742 1.00 94.44 103 PHE A N 1
ATOM 794 C CA . PHE A 1 103 ? -10.868 4.474 -6.086 1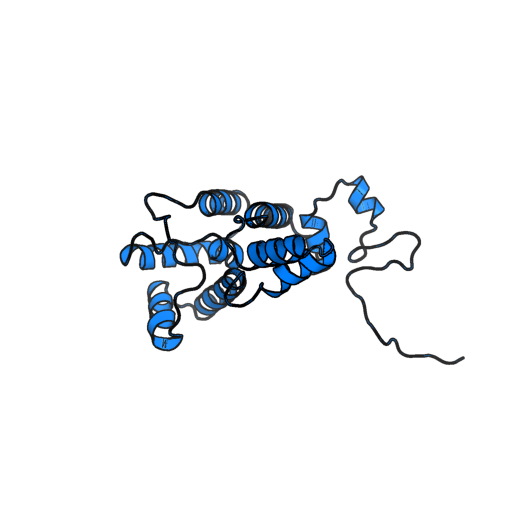.00 94.44 103 PHE A CA 1
ATOM 795 C C . PHE A 1 103 ? -9.375 4.186 -5.898 1.00 94.44 103 PHE A C 1
ATOM 797 O O . PHE A 1 103 ? -8.547 4.680 -6.654 1.00 94.44 103 PHE A O 1
ATOM 804 N N . GLY A 1 104 ? -9.027 3.445 -4.845 1.00 92.50 104 GLY A N 1
ATOM 805 C CA . GLY A 1 104 ? -7.640 3.138 -4.466 1.00 92.50 104 GLY A CA 1
ATOM 806 C C . GLY A 1 104 ? -6.963 4.164 -3.542 1.00 92.50 104 GLY A C 1
ATOM 807 O O . GLY A 1 104 ? -6.058 3.801 -2.799 1.00 92.50 104 GLY A O 1
ATOM 808 N N . GLY A 1 105 ? -7.427 5.419 -3.498 1.00 93.94 105 GLY A N 1
ATOM 809 C CA . GLY A 1 105 ? -6.808 6.480 -2.683 1.00 93.94 105 GLY A CA 1
ATOM 810 C C . GLY A 1 105 ? -6.884 6.296 -1.158 1.00 93.94 105 GLY A C 1
ATOM 811 O O . GLY A 1 105 ? -6.109 6.912 -0.428 1.00 93.94 105 GLY A O 1
ATOM 812 N N . ALA A 1 106 ? -7.768 5.421 -0.665 1.00 95.62 106 ALA A N 1
ATOM 813 C CA . ALA A 1 106 ? -7.985 5.218 0.769 1.00 95.62 106 ALA A CA 1
ATOM 814 C C . ALA A 1 106 ? -6.732 4.725 1.516 1.00 95.62 106 ALA A C 1
ATOM 816 O O . ALA A 1 106 ? -6.568 5.063 2.686 1.00 95.62 106 ALA A O 1
ATOM 817 N N . VAL A 1 107 ? -5.840 3.985 0.844 1.00 97.00 107 VAL A N 1
ATOM 818 C CA . VAL A 1 107 ? -4.571 3.508 1.421 1.00 97.00 107 VAL A CA 1
ATOM 819 C C . VAL A 1 107 ? -3.682 4.690 1.815 1.00 97.00 107 VAL A C 1
ATOM 821 O O . VAL A 1 107 ? -3.243 4.799 2.960 1.00 97.00 107 VAL A O 1
ATOM 824 N N . SER A 1 108 ? -3.446 5.616 0.880 1.00 96.50 108 SER A N 1
ATOM 825 C CA . SER A 1 108 ? -2.590 6.785 1.107 1.00 96.50 108 SER A CA 1
ATOM 826 C C . SER A 1 108 ? -3.202 7.768 2.102 1.00 96.50 108 SER A C 1
ATOM 828 O O . SER A 1 108 ? -2.486 8.325 2.935 1.00 96.50 108 SER A O 1
ATOM 830 N N . ASP A 1 109 ? -4.520 7.963 2.052 1.00 97.38 109 ASP A N 1
ATOM 831 C CA . ASP A 1 109 ? -5.206 8.852 2.987 1.00 97.38 109 ASP A CA 1
ATOM 832 C C . ASP A 1 109 ? -5.210 8.286 4.414 1.00 97.38 109 ASP A C 1
ATOM 834 O O . ASP A 1 109 ? -4.972 9.033 5.365 1.00 97.38 109 ASP A O 1
ATOM 838 N N . ALA A 1 110 ? -5.405 6.973 4.584 1.00 98.00 110 ALA A N 1
ATOM 839 C CA . ALA A 1 110 ? -5.286 6.335 5.893 1.00 98.00 110 ALA A CA 1
ATOM 840 C C . ALA A 1 110 ? -3.869 6.518 6.454 1.00 98.00 110 ALA A C 1
ATOM 842 O O . ALA A 1 110 ? -3.708 7.042 7.557 1.00 98.00 110 ALA A O 1
ATOM 843 N N . ALA A 1 111 ? -2.840 6.205 5.659 1.00 98.00 111 ALA A N 1
ATOM 844 C CA . ALA A 1 111 ? -1.444 6.415 6.042 1.00 98.00 111 ALA A CA 1
ATOM 845 C C . ALA A 1 111 ? -1.190 7.857 6.513 1.00 98.00 111 ALA A C 1
ATOM 847 O O . ALA A 1 111 ? -0.613 8.085 7.576 1.00 98.00 111 ALA A O 1
ATOM 848 N N . LYS A 1 112 ? -1.670 8.843 5.745 1.00 97.56 112 LYS A N 1
ATOM 849 C CA . LYS A 1 112 ? -1.511 10.272 6.034 1.00 97.56 112 LYS A CA 1
ATOM 850 C C . LYS A 1 112 ? -2.154 10.672 7.364 1.00 97.56 112 LYS A C 1
ATOM 852 O O . LYS A 1 112 ? -1.467 11.232 8.217 1.00 97.56 112 LYS A O 1
ATOM 857 N N . TYR A 1 113 ? -3.450 10.412 7.540 1.00 98.19 113 TYR A N 1
ATOM 858 C CA . TYR A 1 113 ? -4.196 10.928 8.692 1.00 98.19 113 TYR A CA 1
ATOM 859 C C . TYR A 1 113 ? -3.836 10.216 9.998 1.00 98.19 113 TYR A C 1
ATOM 861 O O . TYR A 1 113 ? -3.693 10.881 11.024 1.00 98.19 113 TYR A O 1
ATOM 869 N N . PHE A 1 114 ? -3.615 8.898 9.974 1.00 98.44 114 PHE A N 1
ATOM 870 C CA . PHE A 1 114 ? -3.169 8.169 11.167 1.00 98.44 114 PHE A CA 1
ATOM 871 C C . PHE A 1 114 ? -1.754 8.585 11.584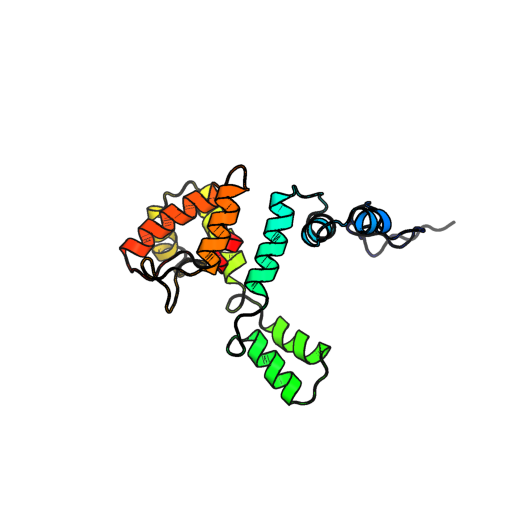 1.00 98.44 114 PHE A C 1
ATOM 873 O O . PHE A 1 114 ? -1.500 8.825 12.766 1.00 98.44 114 PHE A O 1
ATOM 880 N N . ARG A 1 115 ? -0.838 8.759 10.620 1.00 97.88 115 ARG A N 1
ATOM 881 C CA . ARG A 1 115 ? 0.508 9.276 10.896 1.00 97.88 115 ARG A CA 1
ATOM 882 C C . ARG A 1 115 ? 0.467 10.688 11.481 1.00 97.88 115 ARG A C 1
ATOM 884 O O . ARG A 1 115 ? 1.190 10.971 12.434 1.00 97.88 115 ARG A O 1
ATOM 891 N N . GLU A 1 116 ? -0.358 11.576 10.929 1.00 97.75 116 GLU A N 1
ATOM 892 C CA . GLU A 1 116 ? -0.520 12.943 11.435 1.00 97.75 116 GLU A CA 1
ATOM 893 C C . GLU A 1 116 ? -1.052 12.958 12.875 1.00 97.75 116 GLU A C 1
ATOM 895 O O . GLU A 1 116 ? -0.506 13.669 13.721 1.00 97.75 116 GLU A O 1
ATOM 900 N N . ALA A 1 117 ? -2.063 12.137 13.170 1.00 98.19 117 ALA A N 1
ATOM 901 C CA . ALA A 1 117 ? -2.627 12.007 14.509 1.00 98.19 117 ALA A CA 1
ATOM 902 C C . ALA A 1 117 ? -1.576 11.551 15.531 1.00 98.19 117 ALA A C 1
ATOM 904 O O . ALA A 1 117 ? -1.449 12.150 16.600 1.00 98.19 117 ALA A O 1
ATOM 905 N N . MET A 1 118 ? -0.764 10.553 15.173 1.00 97.75 118 MET A N 1
ATOM 906 C CA . MET A 1 118 ? 0.311 10.060 16.036 1.00 97.75 118 MET A CA 1
ATOM 907 C C . MET A 1 118 ? 1.446 11.068 16.215 1.00 97.75 118 MET A C 1
ATOM 909 O O . MET A 1 118 ? 1.929 11.239 17.332 1.00 97.75 118 MET A O 1
ATOM 913 N N . HIS A 1 119 ? 1.849 11.785 15.161 1.00 97.38 119 HIS A N 1
ATOM 914 C CA . HIS A 1 119 ? 2.844 12.858 15.288 1.00 97.38 119 HIS A CA 1
ATOM 915 C C . HIS A 1 119 ? 2.367 13.983 16.211 1.00 97.38 119 HIS A C 1
ATOM 917 O O . HIS A 1 119 ? 3.170 14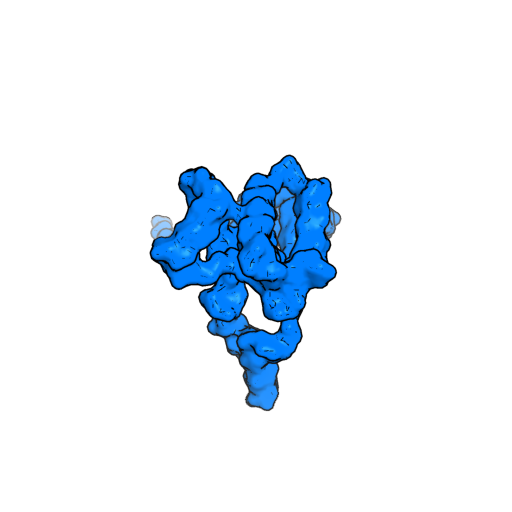.537 16.959 1.00 97.38 119 HIS A O 1
ATOM 923 N N . LYS A 1 120 ? 1.068 14.297 16.184 1.00 97.81 120 LYS A N 1
ATOM 924 C CA . LYS A 1 120 ? 0.432 15.264 17.089 1.00 97.81 120 LYS A CA 1
ATOM 925 C C . LYS A 1 120 ? 0.068 14.673 18.455 1.00 97.81 120 LYS A C 1
ATOM 927 O O . LYS A 1 120 ? -0.505 15.387 19.270 1.00 97.81 120 LYS A O 1
ATOM 932 N N . GLN A 1 121 ? 0.389 13.400 18.700 1.00 97.94 121 GLN A N 1
ATOM 933 C CA . GLN A 1 121 ? 0.099 12.676 19.941 1.00 97.94 121 GLN A CA 1
ATOM 934 C C . GLN A 1 121 ? -1.389 12.700 20.333 1.00 97.94 121 GLN A C 1
ATOM 936 O O . GLN A 1 121 ? -1.727 12.642 21.514 1.00 97.94 121 GLN A O 1
ATOM 941 N N . MET A 1 122 ? -2.286 12.774 19.345 1.00 98.44 122 MET A N 1
ATOM 942 C CA . MET A 1 122 ? -3.728 12.738 19.582 1.00 98.44 122 MET A CA 1
ATOM 943 C C . MET A 1 122 ? -4.117 11.381 20.154 1.00 98.44 122 MET A C 1
ATOM 945 O O . MET A 1 122 ? -3.787 10.344 19.574 1.00 98.44 122 MET A O 1
ATOM 949 N N . LYS A 1 123 ? -4.893 11.359 21.235 1.00 98.38 123 LYS A N 1
ATOM 950 C CA . LYS A 1 123 ? -5.529 10.119 21.695 1.00 98.38 123 LYS A CA 1
ATOM 951 C C . LYS A 1 123 ? -6.513 9.613 20.629 1.00 98.38 123 LYS A C 1
ATOM 953 O O . LYS A 1 123 ? -7.079 10.421 19.895 1.00 98.38 123 LYS A O 1
ATOM 958 N N . PRO A 1 124 ? -6.802 8.302 20.560 1.00 98.44 124 PRO A N 1
ATOM 959 C CA . PRO A 1 124 ? -7.732 7.746 19.572 1.00 98.44 124 PRO A CA 1
ATOM 960 C C . PRO A 1 124 ? -9.096 8.452 19.517 1.00 98.44 124 PRO A C 1
ATOM 962 O O . PRO A 1 124 ? -9.608 8.733 18.437 1.00 98.44 124 PRO A O 1
ATOM 965 N N . VAL A 1 125 ? -9.669 8.803 20.674 1.00 98.12 125 VAL A N 1
ATOM 966 C CA . VAL A 1 125 ? -10.936 9.556 20.753 1.00 98.12 125 VAL A CA 1
ATOM 967 C C . VAL A 1 125 ? -10.789 10.965 20.170 1.00 98.12 125 VAL A C 1
ATOM 969 O O . VAL A 1 125 ? -11.626 11.385 19.374 1.00 98.12 125 VAL A O 1
ATOM 972 N N . GLU A 1 126 ? -9.698 11.661 20.502 1.00 98.44 126 GLU A N 1
ATOM 973 C CA . GLU A 1 126 ? -9.401 13.006 19.994 1.00 98.44 126 GLU A CA 1
ATOM 974 C C . GLU A 1 126 ? -9.208 12.992 18.477 1.00 98.44 126 GLU A C 1
ATOM 976 O O . GLU A 1 126 ? -9.705 13.879 17.792 1.00 98.44 126 GLU A O 1
ATOM 981 N N . PHE A 1 127 ? -8.552 11.964 17.932 1.00 98.56 127 PHE A N 1
ATOM 982 C CA . PHE A 1 127 ? -8.417 11.791 16.488 1.00 98.56 127 PHE A CA 1
ATOM 983 C C . PHE A 1 127 ? -9.772 11.583 15.806 1.00 98.56 127 PHE A C 1
ATOM 985 O O . PHE A 1 127 ? -10.068 12.237 14.804 1.00 98.56 127 PHE A O 1
ATOM 992 N N . VAL A 1 128 ? -10.631 10.721 16.361 1.00 98.38 128 VAL A N 1
ATOM 993 C CA . VAL A 1 128 ? -11.980 10.496 15.819 1.00 98.38 128 VAL A CA 1
ATOM 994 C C . VAL A 1 128 ? -12.795 11.795 15.809 1.00 98.38 128 VAL A C 1
ATOM 996 O O . VAL A 1 128 ? -13.482 12.086 14.824 1.00 98.38 128 VAL A O 1
ATOM 999 N N . ASP A 1 129 ? -12.704 12.596 16.870 1.00 98.06 129 ASP A N 1
ATOM 1000 C CA . ASP A 1 129 ? -13.401 13.879 16.952 1.00 98.06 129 ASP A CA 1
ATOM 1001 C C . ASP A 1 129 ? -12.773 14.938 16.038 1.00 98.06 129 ASP A C 1
ATOM 1003 O O . ASP A 1 129 ? -13.503 15.667 15.365 1.00 98.06 129 ASP A O 1
ATOM 1007 N N . HIS A 1 130 ? -11.444 14.965 15.911 1.00 98.19 130 HIS A N 1
ATOM 1008 C CA . HIS A 1 130 ? -10.720 15.833 14.982 1.00 98.19 130 HIS A CA 1
ATOM 1009 C C . HIS A 1 130 ? -11.148 15.586 13.530 1.00 98.19 130 HIS A C 1
ATOM 1011 O O . HIS A 1 130 ? -11.472 16.530 12.804 1.00 98.19 130 HIS A O 1
ATOM 1017 N N . MET A 1 131 ? -11.230 14.318 13.118 1.00 98.31 131 MET A N 1
ATOM 1018 C CA . MET A 1 131 ? -11.678 13.949 11.773 1.00 98.31 131 MET A CA 1
ATOM 1019 C C . MET A 1 131 ? -13.121 14.387 11.512 1.00 98.31 131 MET A C 1
ATOM 1021 O O . MET A 1 131 ? -13.428 14.899 10.436 1.00 98.31 131 MET A O 1
ATOM 1025 N N . LYS A 1 132 ? -13.999 14.269 12.514 1.00 97.12 132 LYS A N 1
ATOM 1026 C CA . LYS A 1 132 ? -15.404 14.677 12.406 1.00 97.12 132 LYS A CA 1
ATOM 1027 C C . LYS A 1 132 ? -15.589 16.198 12.390 1.00 97.12 132 LYS A C 1
ATOM 1029 O O . LYS A 1 132 ? -16.377 16.705 11.596 1.00 97.12 132 LYS A O 1
ATOM 1034 N N . GLN A 1 133 ? -14.932 16.916 13.297 1.00 97.69 133 GLN A N 1
ATOM 1035 C CA . GLN A 1 133 ? -15.216 18.327 13.578 1.00 97.69 133 GLN A CA 1
ATOM 1036 C C . GLN A 1 133 ? -14.340 19.282 12.764 1.00 97.69 133 GLN A C 1
ATOM 1038 O O . GLN A 1 133 ? -14.828 20.318 12.308 1.00 97.69 133 GLN A O 1
ATOM 1043 N N . VAL A 1 134 ? -13.067 18.930 12.563 1.00 97.31 134 VAL A N 1
ATOM 1044 C CA . VAL A 1 134 ? -12.075 19.795 11.912 1.00 97.31 134 VAL A CA 1
ATOM 1045 C C . VAL A 1 134 ? -11.911 19.420 10.446 1.00 97.31 134 VAL A C 1
ATOM 1047 O O . VAL A 1 134 ? -12.147 20.255 9.578 1.00 97.31 134 VAL A O 1
ATOM 1050 N N . VAL A 1 135 ? -11.559 18.161 10.162 1.00 97.12 135 VAL A N 1
ATOM 1051 C CA . VAL A 1 135 ? -11.308 17.703 8.781 1.00 97.12 135 VAL A CA 1
ATOM 1052 C C . VAL A 1 135 ? -12.616 17.510 8.007 1.00 97.12 135 VAL A C 1
ATOM 1054 O O . VAL A 1 135 ? -12.667 17.756 6.806 1.00 97.12 135 VAL A O 1
ATOM 1057 N N . LYS A 1 136 ? -13.690 17.123 8.707 1.00 96.94 136 LYS A N 1
ATOM 1058 C CA . LYS A 1 136 ? -15.047 16.916 8.172 1.00 96.94 136 LYS A CA 1
ATOM 1059 C C . LYS A 1 136 ? -15.119 15.858 7.069 1.00 96.94 136 LYS A C 1
ATOM 1061 O O . LYS A 1 136 ? -15.897 15.981 6.125 1.00 96.94 136 LYS A O 1
ATOM 1066 N N . ILE A 1 137 ? -14.342 14.788 7.222 1.00 95.31 137 ILE A N 1
ATOM 1067 C CA . ILE A 1 137 ? -14.413 13.595 6.371 1.00 95.31 137 ILE A CA 1
ATOM 1068 C C . ILE A 1 137 ? -14.532 12.341 7.238 1.00 95.31 137 ILE A C 1
ATOM 1070 O O . ILE A 1 137 ? -14.098 12.322 8.391 1.00 95.31 137 ILE A O 1
ATOM 1074 N N . ASN A 1 138 ? -15.104 11.273 6.678 1.00 96.31 138 ASN A N 1
ATOM 1075 C CA . ASN A 1 138 ? -15.023 9.956 7.307 1.00 96.31 138 ASN A CA 1
ATOM 1076 C C . ASN A 1 138 ? -13.558 9.522 7.381 1.00 96.31 138 ASN A C 1
ATOM 1078 O O . ASN A 1 138 ? -12.801 9.785 6.450 1.00 96.31 138 ASN A O 1
ATOM 1082 N N . ILE A 1 139 ? -13.182 8.844 8.464 1.00 98.06 139 ILE A N 1
ATOM 1083 C CA . ILE A 1 139 ? -11.809 8.379 8.681 1.00 98.06 139 ILE A CA 1
ATOM 1084 C C . ILE A 1 139 ? -11.439 7.391 7.563 1.00 98.06 139 ILE A C 1
ATOM 1086 O O . ILE A 1 139 ? -12.034 6.311 7.500 1.00 98.06 139 ILE A O 1
ATOM 1090 N N . PRO A 1 140 ? -10.487 7.728 6.675 1.00 97.75 140 PRO A N 1
ATOM 1091 C CA . PRO A 1 140 ? -10.051 6.817 5.626 1.00 97.75 140 PRO A CA 1
ATOM 1092 C C . PRO A 1 140 ? -9.467 5.551 6.251 1.00 97.75 140 PRO A C 1
ATOM 1094 O O . PRO A 1 140 ? -8.758 5.620 7.251 1.00 97.75 140 PRO A O 1
ATOM 1097 N N . GLY A 1 141 ? -9.802 4.390 5.694 1.00 97.06 141 GLY A N 1
ATOM 1098 C CA . GLY A 1 141 ? -9.405 3.105 6.270 1.00 97.06 141 GLY A CA 1
ATOM 1099 C C . GLY A 1 141 ? -10.343 2.554 7.352 1.00 97.06 141 GLY A C 1
ATOM 1100 O O . GLY A 1 141 ? -10.165 1.413 7.763 1.00 97.06 141 GLY A O 1
ATOM 1101 N N . ILE A 1 142 ? -11.365 3.304 7.785 1.00 98.38 142 ILE A N 1
ATOM 1102 C CA . ILE A 1 142 ? -12.394 2.824 8.719 1.00 98.38 142 ILE A CA 1
ATOM 1103 C C . ILE A 1 142 ? -13.736 2.671 8.001 1.00 98.38 142 ILE A C 1
ATOM 1105 O O . ILE A 1 142 ? -14.215 3.579 7.320 1.00 98.38 142 ILE A O 1
ATOM 1109 N N . GLY A 1 143 ? -14.385 1.532 8.220 1.00 97.69 143 GLY A N 1
ATOM 1110 C CA . GLY A 1 143 ? -15.714 1.230 7.714 1.00 97.69 143 GLY A CA 1
ATOM 1111 C C . GLY A 1 143 ? -15.727 0.154 6.642 1.00 97.69 143 GLY A C 1
ATOM 1112 O O . GLY A 1 143 ? -14.875 0.097 5.753 1.00 97.69 143 GLY A O 1
ATOM 1113 N N . HIS A 1 144 ? -16.763 -0.677 6.704 1.00 97.69 144 HIS A N 1
ATOM 1114 C CA . HIS A 1 144 ? -17.060 -1.680 5.699 1.00 97.69 144 HIS A CA 1
ATOM 1115 C C . HIS A 1 144 ? -18.580 -1.777 5.458 1.00 97.69 144 HIS A C 1
ATOM 1117 O O . HIS A 1 144 ? -19.397 -1.535 6.348 1.00 97.69 144 HIS A O 1
ATOM 1123 N N . ARG A 1 145 ? -18.986 -2.128 4.228 1.00 93.81 145 ARG A N 1
ATOM 1124 C CA . ARG A 1 145 ? -20.407 -2.268 3.847 1.00 93.81 145 ARG A CA 1
ATOM 1125 C C . ARG A 1 145 ? -21.093 -3.486 4.483 1.00 93.81 145 ARG A C 1
ATOM 1127 O O . ARG A 1 145 ? -22.199 -3.359 4.981 1.00 93.81 145 ARG A O 1
ATOM 1134 N N . ILE A 1 146 ? -20.437 -4.650 4.428 1.00 93.75 146 ILE A N 1
ATOM 1135 C CA . ILE A 1 146 ? -20.983 -5.950 4.880 1.00 93.75 146 ILE A CA 1
ATOM 1136 C C . ILE A 1 146 ? -20.318 -6.466 6.172 1.00 93.75 146 ILE A C 1
ATOM 1138 O O . ILE A 1 146 ? -20.997 -6.930 7.081 1.00 93.75 146 ILE A O 1
ATOM 1142 N N . LYS A 1 147 ? -18.984 -6.425 6.234 1.00 97.25 147 LYS A N 1
ATOM 1143 C CA . LYS A 1 147 ? -18.170 -6.889 7.361 1.00 97.25 147 LYS A CA 1
ATOM 1144 C C . LYS A 1 147 ? -18.327 -6.008 8.601 1.00 97.25 147 LYS A C 1
ATOM 1146 O O . LYS A 1 147 ? -18.637 -4.822 8.502 1.00 97.25 147 LYS A O 1
ATOM 1151 N N . SER A 1 148 ? -18.117 -6.620 9.757 1.00 96.75 148 SER A N 1
ATOM 1152 C CA . SER A 1 148 ? -18.294 -6.030 11.084 1.00 96.75 148 SER A CA 1
ATOM 1153 C C . SER A 1 148 ? -17.368 -6.707 12.094 1.00 96.75 148 SER A C 1
ATOM 1155 O O . SER A 1 148 ? -16.651 -7.644 11.751 1.00 96.75 148 SER A O 1
ATOM 1157 N N . VAL A 1 149 ? -17.417 -6.277 13.356 1.00 95.62 149 VAL A N 1
ATOM 1158 C CA . VAL A 1 149 ? -16.669 -6.923 14.449 1.00 95.62 149 VAL A CA 1
ATOM 1159 C C . VAL A 1 149 ? -16.995 -8.422 14.569 1.00 95.62 149 VAL A C 1
ATOM 1161 O O . VAL A 1 149 ? -16.098 -9.226 14.792 1.00 95.62 149 VAL A O 1
ATOM 1164 N N . GLN A 1 150 ? -18.260 -8.818 14.387 1.00 95.38 150 GLN A N 1
ATOM 1165 C CA . GLN A 1 150 ? -18.695 -10.223 14.485 1.00 95.38 150 GLN A CA 1
ATOM 1166 C C . GLN A 1 150 ? -18.501 -11.016 13.180 1.00 95.38 150 GLN A C 1
ATOM 1168 O O . GLN A 1 150 ? -18.531 -12.243 13.195 1.00 95.38 150 GLN A O 1
ATOM 1173 N N . ASN A 1 151 ? -18.318 -10.331 12.049 1.00 96.00 151 ASN A N 1
ATOM 1174 C CA . ASN A 1 151 ? -18.065 -10.926 10.737 1.00 96.00 151 ASN A CA 1
ATOM 1175 C C . ASN A 1 151 ? -16.855 -10.222 10.110 1.00 96.00 151 ASN A C 1
ATOM 1177 O O . ASN A 1 151 ? -17.045 -9.310 9.294 1.00 96.00 151 ASN A O 1
ATOM 1181 N N . PRO A 1 152 ? -15.626 -10.592 10.510 1.00 95.50 152 PRO A N 1
ATOM 1182 C CA . PRO A 1 152 ? -14.430 -9.865 10.112 1.00 95.50 152 PRO A CA 1
ATOM 1183 C C . PRO A 1 152 ? -14.111 -10.028 8.618 1.00 95.50 152 PRO A C 1
ATOM 1185 O O . PRO A 1 152 ? -14.475 -11.013 7.959 1.00 95.50 152 PRO A O 1
ATOM 1188 N N . ASP A 1 153 ? -13.414 -9.035 8.060 1.00 96.62 153 ASP A N 1
ATOM 1189 C CA . ASP A 1 153 ? -12.785 -9.161 6.745 1.00 96.62 153 ASP A CA 1
ATOM 1190 C C . ASP A 1 153 ? -11.532 -10.034 6.876 1.00 96.62 153 ASP A C 1
ATOM 1192 O O . ASP A 1 153 ? -10.550 -9.637 7.505 1.00 96.62 153 ASP A O 1
ATOM 1196 N N . MET A 1 154 ? -11.556 -11.221 6.264 1.00 96.56 154 MET A N 1
ATOM 1197 C CA . MET A 1 154 ? -10.442 -12.169 6.334 1.00 96.56 154 MET A CA 1
ATOM 1198 C C . MET A 1 154 ? -9.138 -11.596 5.779 1.00 96.56 154 MET A C 1
ATOM 1200 O O . MET A 1 154 ? -8.074 -11.974 6.252 1.00 96.56 154 MET A O 1
ATOM 1204 N N . ARG A 1 155 ? -9.194 -10.649 4.834 1.00 96.94 155 ARG A N 1
ATOM 1205 C CA . ARG A 1 155 ? -7.988 -9.985 4.317 1.00 96.94 155 ARG A CA 1
ATOM 1206 C C . ARG A 1 155 ? -7.288 -9.186 5.411 1.00 96.94 155 ARG A C 1
ATOM 1208 O O . ARG A 1 155 ? -6.072 -9.251 5.529 1.00 96.94 155 ARG A O 1
ATOM 1215 N N . VAL A 1 156 ? -8.067 -8.480 6.233 1.00 97.38 156 VAL A N 1
ATOM 1216 C CA . VAL A 1 156 ? -7.557 -7.701 7.368 1.00 97.38 156 VAL A CA 1
ATOM 1217 C C . VAL A 1 156 ? -7.051 -8.629 8.466 1.00 97.38 156 VAL A C 1
ATOM 1219 O O . VAL A 1 156 ? -5.996 -8.370 9.029 1.00 97.38 156 VAL A O 1
ATOM 1222 N N . VAL A 1 157 ? -7.765 -9.722 8.757 1.00 97.44 157 VAL A N 1
ATOM 1223 C CA . VAL A 1 157 ? -7.326 -10.719 9.751 1.00 97.44 157 VAL A CA 1
ATOM 1224 C C . VAL A 1 157 ? -5.963 -11.291 9.370 1.00 97.44 157 VAL A C 1
ATOM 1226 O O . VAL A 1 157 ? -5.017 -11.159 10.137 1.00 97.44 157 VAL A O 1
ATOM 1229 N N . LEU A 1 158 ? -5.837 -11.828 8.153 1.00 98.00 158 LEU A N 1
ATOM 1230 C CA . LEU A 1 158 ? -4.595 -12.442 7.685 1.00 98.00 158 LEU A CA 1
ATOM 1231 C C . LEU A 1 158 ? -3.431 -11.441 7.634 1.00 98.00 158 LEU A C 1
ATOM 1233 O O . LEU A 1 158 ? -2.300 -11.796 7.964 1.00 98.00 158 LEU A O 1
ATOM 1237 N N . LEU A 1 159 ? -3.702 -10.189 7.246 1.00 97.19 159 LEU A N 1
ATOM 1238 C CA . LEU A 1 159 ? -2.689 -9.137 7.228 1.00 97.19 159 LEU A CA 1
ATOM 1239 C C . LEU A 1 159 ? -2.217 -8.791 8.647 1.00 97.19 159 LEU A C 1
ATOM 1241 O O . LEU A 1 159 ? -1.014 -8.738 8.889 1.00 97.19 159 LEU A O 1
ATOM 1245 N N . LYS A 1 160 ? -3.143 -8.620 9.600 1.00 97.50 160 LYS A N 1
ATOM 1246 C CA . LYS A 1 160 ? -2.807 -8.372 11.011 1.00 97.50 160 LYS A CA 1
ATOM 1247 C C . LYS A 1 160 ? -2.006 -9.523 11.609 1.00 97.50 160 LYS A C 1
ATOM 1249 O O . LYS A 1 160 ? -0.985 -9.267 12.237 1.00 97.50 160 LYS A O 1
ATOM 1254 N N . ASP A 1 161 ? -2.416 -10.766 11.372 1.00 98.00 161 ASP A N 1
ATOM 1255 C CA . ASP A 1 161 ? -1.706 -11.949 11.870 1.00 98.00 161 ASP A CA 1
ATOM 1256 C C . ASP A 1 161 ? -0.268 -12.001 11.339 1.00 98.00 161 ASP A C 1
ATOM 1258 O O . ASP A 1 161 ? 0.673 -12.280 12.086 1.00 98.00 161 ASP A O 1
ATOM 1262 N N . PHE A 1 162 ? -0.076 -11.673 10.057 1.00 98.25 162 PHE A N 1
ATOM 1263 C CA . PHE A 1 162 ? 1.254 -11.565 9.468 1.00 98.25 162 PHE A CA 1
ATOM 1264 C C . PHE A 1 162 ? 2.093 -10.474 10.151 1.00 98.25 162 PHE A C 1
ATOM 1266 O O . PHE A 1 162 ? 3.253 -10.717 10.488 1.00 98.25 162 PHE A O 1
ATOM 1273 N N . ILE A 1 163 ? 1.526 -9.290 10.385 1.00 97.88 163 ILE A N 1
ATOM 1274 C CA . ILE A 1 163 ? 2.241 -8.162 10.997 1.00 97.88 163 ILE A CA 1
ATOM 1275 C C . ILE A 1 163 ? 2.631 -8.486 12.438 1.00 97.88 163 ILE A C 1
ATOM 1277 O O . ILE A 1 163 ? 3.808 -8.410 12.777 1.00 97.88 163 ILE A O 1
ATOM 1281 N N . LEU A 1 164 ? 1.674 -8.914 13.264 1.00 96.94 164 LEU A N 1
ATOM 1282 C CA . LEU A 1 164 ? 1.894 -9.225 14.681 1.00 96.94 164 LEU A CA 1
ATOM 1283 C C . LEU A 1 164 ? 2.936 -10.333 14.884 1.00 96.94 164 LEU A C 1
ATOM 1285 O O . LEU A 1 164 ? 3.649 -10.339 15.883 1.00 96.94 164 LEU A O 1
ATOM 1289 N N . LYS A 1 165 ? 3.036 -11.272 13.937 1.00 98.00 165 LYS A N 1
ATOM 1290 C CA . LYS A 1 165 ? 4.006 -12.368 13.997 1.00 98.00 165 LYS A CA 1
ATOM 1291 C C . LYS A 1 165 ? 5.412 -11.962 13.548 1.00 98.00 165 LYS A C 1
ATOM 1293 O O . LYS A 1 165 ? 6.381 -12.483 14.093 1.00 98.00 165 LYS A O 1
ATOM 1298 N N . ASN A 1 166 ? 5.530 -11.115 12.524 1.00 97.94 166 ASN A N 1
ATOM 1299 C CA . ASN A 1 166 ? 6.801 -10.913 11.814 1.00 97.94 166 ASN A CA 1
ATOM 1300 C C . ASN A 1 166 ? 7.424 -9.523 12.017 1.00 97.94 166 ASN A C 1
ATOM 1302 O O . ASN A 1 166 ? 8.635 -9.378 11.850 1.00 97.94 166 ASN A O 1
ATOM 1306 N N . PHE A 1 167 ? 6.638 -8.492 12.345 1.00 97.94 167 PHE A N 1
ATOM 1307 C CA . PHE A 1 167 ? 7.161 -7.135 12.506 1.00 97.94 167 PHE A CA 1
ATOM 1308 C C . PHE A 1 167 ? 7.768 -6.963 13.905 1.00 97.94 167 PHE A C 1
ATOM 1310 O O . PHE A 1 167 ? 7.106 -7.268 14.894 1.00 97.94 167 PHE A O 1
ATOM 1317 N N . PRO A 1 168 ? 8.980 -6.388 14.031 1.00 97.31 168 PRO A N 1
ATOM 1318 C CA . PRO A 1 168 ? 9.576 -6.128 15.343 1.00 97.31 168 PRO A CA 1
ATOM 1319 C C . PRO A 1 168 ? 8.769 -5.144 16.201 1.00 97.31 168 PRO A C 1
ATOM 1321 O O . PRO A 1 168 ? 8.811 -5.206 17.427 1.00 97.31 168 PRO A O 1
ATOM 1324 N N . LYS A 1 169 ? 8.100 -4.184 15.549 1.00 96.94 169 LYS A N 1
ATOM 1325 C CA . LYS A 1 169 ? 7.241 -3.161 16.158 1.00 96.94 169 LYS A CA 1
ATOM 1326 C C . LYS A 1 169 ? 6.154 -2.763 15.163 1.00 96.94 169 LYS A C 1
ATOM 1328 O O . LYS A 1 169 ? 6.429 -2.685 13.969 1.00 96.94 169 LYS A O 1
ATOM 1333 N N . HIS A 1 170 ? 4.969 -2.430 15.664 1.00 97.19 170 HIS A N 1
ATOM 1334 C CA . HIS A 1 170 ? 3.827 -2.006 14.848 1.00 97.19 170 HIS A CA 1
ATOM 1335 C C . HIS A 1 170 ? 3.000 -0.890 15.533 1.00 97.19 170 HIS A C 1
ATOM 1337 O O . HIS A 1 170 ? 1.775 -0.983 15.609 1.00 97.19 170 HIS A O 1
ATOM 1343 N N . PRO A 1 171 ? 3.636 0.209 16.002 1.00 97.44 171 PRO A N 1
ATOM 1344 C CA . PRO A 1 171 ? 2.967 1.231 16.818 1.00 97.44 171 PRO A CA 1
ATOM 1345 C C . PRO A 1 171 ? 1.824 1.942 16.082 1.00 97.44 171 PRO A C 1
ATOM 1347 O O . PRO A 1 171 ? 0.863 2.388 16.706 1.00 97.44 171 PRO A O 1
ATOM 1350 N N . HIS A 1 172 ? 1.926 2.054 14.755 1.00 97.19 172 HIS A N 1
ATOM 1351 C CA . HIS A 1 172 ? 0.880 2.636 13.921 1.00 97.19 172 HIS A CA 1
ATOM 1352 C C . HIS A 1 172 ? -0.356 1.734 13.851 1.00 97.19 172 HIS A C 1
ATOM 1354 O O . HIS A 1 172 ? -1.476 2.225 14.008 1.00 97.19 172 HIS A O 1
ATOM 1360 N N . LEU A 1 173 ? -0.160 0.420 13.699 1.00 97.88 173 LEU A N 1
ATOM 1361 C CA . LEU A 1 173 ? -1.249 -0.552 13.748 1.00 97.88 173 LEU A CA 1
ATOM 1362 C C . LEU A 1 173 ? -1.892 -0.583 15.139 1.00 97.88 173 LEU A C 1
ATOM 1364 O O . LEU A 1 173 ? -3.114 -0.545 15.226 1.00 97.88 173 LEU A O 1
ATOM 1368 N N . ASP A 1 174 ? -1.097 -0.575 16.214 1.00 98.25 174 ASP A N 1
ATOM 1369 C CA . ASP A 1 174 ? -1.611 -0.563 17.594 1.00 98.25 174 ASP A CA 1
ATOM 1370 C C . ASP A 1 174 ? -2.530 0.634 17.836 1.00 98.25 174 ASP A C 1
ATOM 1372 O O . ASP A 1 174 ? -3.659 0.490 18.306 1.00 98.25 174 ASP A O 1
ATOM 1376 N N . TYR A 1 175 ? -2.074 1.822 17.435 1.00 98.62 175 TYR A N 1
ATOM 1377 C CA . TYR A 1 175 ? -2.875 3.035 17.506 1.00 98.62 175 TYR A CA 1
ATOM 1378 C C . TYR A 1 175 ? -4.171 2.914 16.692 1.00 98.62 175 TYR A C 1
ATOM 1380 O O . TYR A 1 175 ? -5.244 3.299 17.161 1.00 98.62 175 TYR A O 1
ATOM 1388 N N . ALA A 1 176 ? -4.099 2.345 15.487 1.00 98.44 176 ALA A N 1
ATOM 1389 C CA . ALA A 1 176 ? -5.268 2.163 14.640 1.00 98.44 176 ALA A CA 1
ATOM 1390 C C . ALA A 1 176 ? -6.288 1.169 15.203 1.00 98.44 176 ALA A C 1
ATOM 1392 O O . ALA A 1 176 ? -7.489 1.394 15.059 1.00 98.44 176 ALA A O 1
ATOM 1393 N N . LEU A 1 177 ? -5.838 0.122 15.896 1.00 98.25 177 LEU A N 1
ATOM 1394 C CA . LEU A 1 177 ? -6.715 -0.816 16.599 1.00 98.25 177 LEU A CA 1
ATOM 1395 C C . LEU A 1 177 ? -7.420 -0.151 17.790 1.00 98.25 177 LEU A C 1
ATOM 1397 O O . LEU A 1 177 ? -8.591 -0.432 18.048 1.00 98.25 177 LEU A O 1
ATOM 1401 N N . GLU A 1 178 ? -6.77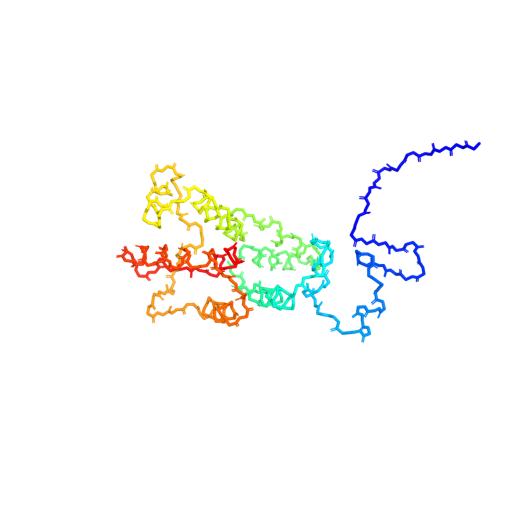4 0.791 18.482 1.00 98.56 178 GLU A N 1
ATOM 1402 C CA . GLU A 1 178 ? -7.460 1.597 19.501 1.00 98.56 178 GLU A CA 1
ATOM 1403 C C . GLU A 1 178 ? -8.501 2.547 18.884 1.00 98.56 178 GLU A C 1
ATOM 1405 O O . GLU A 1 178 ? -9.600 2.709 19.420 1.00 98.56 178 GLU A O 1
ATOM 1410 N N . VAL A 1 179 ? -8.215 3.134 17.717 1.00 98.56 179 VAL A N 1
ATOM 1411 C CA . VAL A 1 179 ? -9.197 3.930 16.955 1.00 98.56 179 VAL A CA 1
ATOM 1412 C C . VAL A 1 179 ? -10.371 3.062 16.479 1.00 98.56 179 VAL A C 1
ATOM 1414 O O . VAL A 1 179 ? -11.528 3.494 16.539 1.00 98.56 179 VAL A O 1
ATOM 1417 N N . GLU A 1 180 ? -10.110 1.825 16.052 1.00 98.50 180 GLU A N 1
ATOM 1418 C CA . GLU A 1 180 ? -11.137 0.842 15.691 1.00 98.50 180 GLU A CA 1
ATOM 1419 C C . GLU A 1 180 ? -12.071 0.558 16.878 1.00 98.50 180 GLU A C 1
ATOM 1421 O O . GLU A 1 180 ? -13.290 0.587 16.714 1.00 98.50 180 GLU A O 1
ATOM 1426 N N . LYS A 1 181 ? -11.551 0.374 18.099 1.00 98.50 181 LYS A N 1
ATOM 1427 C CA . LYS A 1 181 ? -12.396 0.194 19.300 1.00 98.50 181 LYS A CA 1
ATOM 1428 C C . LYS A 1 181 ? -13.337 1.381 19.523 1.00 98.50 181 LYS A C 1
ATOM 1430 O O . LYS A 1 181 ? -14.529 1.198 19.775 1.00 98.50 181 LYS A O 1
ATOM 1435 N N . VAL A 1 182 ? -12.831 2.609 19.379 1.00 98.38 182 VAL A N 1
ATOM 1436 C CA . VAL A 1 182 ? -13.650 3.825 19.532 1.00 98.38 182 VAL A CA 1
ATOM 1437 C C . VAL A 1 182 ? -14.741 3.886 18.465 1.00 98.38 182 VAL A C 1
ATOM 1439 O O . VAL A 1 182 ? -15.894 4.199 18.759 1.00 98.38 182 VAL A O 1
ATOM 1442 N N . THR A 1 183 ? -14.407 3.599 17.213 1.00 98.31 183 THR A N 1
ATOM 1443 C CA . THR A 1 183 ? -15.348 3.719 16.092 1.00 98.31 183 THR A CA 1
ATOM 1444 C C . THR A 1 183 ? -16.385 2.596 16.073 1.00 98.31 183 THR A C 1
ATOM 1446 O O . THR A 1 183 ? -17.574 2.870 15.887 1.00 98.31 183 THR A O 1
ATOM 1449 N N . THR A 1 184 ? -15.988 1.363 16.383 1.00 98.06 184 THR A N 1
ATOM 1450 C CA . THR A 1 184 ? -16.895 0.208 16.484 1.00 98.06 184 THR A CA 1
ATOM 1451 C C . THR A 1 184 ? -17.870 0.306 17.656 1.00 98.06 184 THR A C 1
ATOM 1453 O O . THR A 1 184 ? -18.998 -0.175 17.538 1.00 98.06 184 THR A O 1
ATOM 1456 N N . SER A 1 185 ? -17.506 1.019 18.731 1.00 97.56 185 SER A N 1
ATOM 1457 C CA . SER A 1 185 ? -18.443 1.356 19.816 1.00 97.56 185 SER A CA 1
ATOM 1458 C C . SER A 1 185 ? -19.608 2.243 19.348 1.00 97.56 185 SER A C 1
ATOM 1460 O O . SER A 1 185 ? -20.687 2.209 19.934 1.00 97.56 185 SER A O 1
ATOM 1462 N N . LYS A 1 186 ? -19.411 3.016 18.266 1.00 96.62 186 LYS A N 1
ATOM 1463 C CA . LYS A 1 186 ? -20.447 3.864 17.654 1.00 96.62 186 LYS A CA 1
ATOM 1464 C C . LYS A 1 186 ? -21.313 3.075 16.671 1.00 96.62 186 LYS A C 1
ATOM 1466 O O . LYS A 1 186 ? -22.530 3.252 16.659 1.00 96.62 186 LYS A O 1
ATOM 1471 N N . ARG A 1 187 ? -20.703 2.238 15.820 1.00 96.81 187 ARG A N 1
ATOM 1472 C CA . ARG A 1 187 ? -21.393 1.312 14.900 1.00 96.81 187 ARG A CA 1
ATOM 1473 C C . ARG A 1 187 ? -20.520 0.098 14.598 1.00 96.81 187 ARG A C 1
ATOM 1475 O O . ARG A 1 187 ? -19.361 0.251 14.229 1.00 96.81 187 ARG A O 1
ATOM 1482 N N . ASN A 1 188 ? -21.107 -1.096 14.636 1.00 96.06 188 ASN A N 1
ATOM 1483 C CA . ASN A 1 188 ? -20.385 -2.370 14.514 1.00 96.06 188 ASN A CA 1
ATOM 1484 C C . ASN A 1 188 ? -19.619 -2.582 13.192 1.00 96.06 188 ASN A C 1
ATOM 1486 O O . ASN A 1 188 ? -18.734 -3.433 13.136 1.00 96.06 188 ASN A O 1
ATOM 1490 N N . ASN A 1 189 ? -19.969 -1.859 12.128 1.00 97.12 189 ASN A N 1
ATOM 1491 C CA . ASN A 1 189 ? -19.363 -1.978 10.805 1.00 97.12 189 ASN A CA 1
ATOM 1492 C C . ASN A 1 189 ? -18.258 -0.940 10.550 1.00 97.12 189 ASN A C 1
ATOM 1494 O O . ASN A 1 189 ? -17.665 -0.933 9.472 1.00 97.12 189 ASN A O 1
ATOM 1498 N N . LEU A 1 190 ? -17.961 -0.072 11.524 1.00 98.12 190 LEU A N 1
ATOM 1499 C CA . LEU A 1 190 ? -16.839 0.871 11.486 1.00 98.12 190 LEU A CA 1
ATOM 1500 C C . LEU A 1 190 ? -15.526 0.196 11.909 1.00 98.12 190 LEU A C 1
ATOM 1502 O O . LEU A 1 190 ? -14.830 0.681 12.789 1.00 98.12 190 LEU A O 1
ATOM 1506 N N . ILE A 1 191 ? -15.223 -0.942 11.288 1.00 98.38 191 ILE A N 1
ATOM 1507 C CA . ILE A 1 191 ? -13.987 -1.708 11.494 1.00 98.38 191 ILE A CA 1
ATOM 1508 C C . ILE A 1 191 ? -12.829 -1.136 10.669 1.00 98.38 191 ILE A C 1
ATOM 1510 O O . ILE A 1 191 ? -13.067 -0.462 9.663 1.00 98.38 191 ILE A O 1
ATOM 1514 N N . LEU A 1 192 ? -11.587 -1.449 11.039 1.00 98.31 192 LEU A N 1
ATOM 1515 C CA . LEU A 1 192 ? -10.422 -1.205 10.191 1.00 98.31 192 LEU A CA 1
ATOM 1516 C C . LEU A 1 192 ? -10.545 -2.061 8.925 1.00 98.31 192 LEU A C 1
ATOM 1518 O O . LEU A 1 192 ? -10.670 -3.285 8.993 1.00 98.31 192 LEU A O 1
ATOM 1522 N N . ASN A 1 193 ? -10.550 -1.418 7.761 1.00 97.69 193 ASN A N 1
ATOM 1523 C CA . ASN A 1 193 ? -10.652 -2.105 6.480 1.00 97.69 193 ASN A CA 1
ATOM 1524 C C . ASN A 1 193 ? -9.264 -2.423 5.899 1.00 97.69 193 ASN A C 1
ATOM 1526 O O . ASN A 1 193 ? -8.233 -2.027 6.446 1.00 97.69 193 ASN A O 1
ATOM 1530 N N . VAL A 1 194 ? -9.237 -3.168 4.790 1.00 97.38 194 VAL A N 1
ATOM 1531 C CA . VAL A 1 194 ? -7.981 -3.614 4.168 1.00 97.38 194 VAL A CA 1
ATOM 1532 C C . VAL A 1 194 ? -7.117 -2.444 3.698 1.00 97.38 194 VAL A C 1
ATOM 1534 O O . VAL A 1 194 ? -5.912 -2.475 3.919 1.00 97.38 194 VAL A O 1
ATOM 1537 N N . ASP A 1 195 ? -7.717 -1.386 3.147 1.00 97.38 195 ASP A N 1
ATOM 1538 C CA . ASP A 1 195 ? -6.978 -0.213 2.676 1.00 97.38 195 ASP A CA 1
ATOM 1539 C C . ASP A 1 195 ? -6.301 0.518 3.842 1.00 97.38 195 ASP A C 1
ATOM 1541 O O . ASP A 1 195 ? -5.128 0.882 3.765 1.00 97.38 195 ASP A O 1
ATOM 1545 N N . GLY A 1 196 ? -7.031 0.678 4.952 1.00 97.38 196 GLY A N 1
ATOM 1546 C CA . GLY A 1 196 ? -6.517 1.256 6.188 1.00 97.38 196 GLY A CA 1
ATOM 1547 C C . GLY A 1 196 ? -5.394 0.423 6.786 1.00 97.38 196 GLY A C 1
ATOM 1548 O O . GLY A 1 196 ? -4.332 0.953 7.095 1.00 97.38 196 GLY A O 1
ATOM 1549 N N . CYS A 1 197 ? -5.599 -0.890 6.897 1.00 97.69 197 CYS A N 1
ATOM 1550 C CA . CYS A 1 197 ? -4.594 -1.798 7.439 1.00 97.69 197 CYS A CA 1
ATOM 1551 C C . CYS A 1 197 ? -3.301 -1.779 6.608 1.00 97.69 197 CYS A C 1
ATOM 1553 O O . CYS A 1 197 ? -2.220 -1.756 7.189 1.00 97.69 197 CYS A O 1
ATOM 1555 N N . ILE A 1 198 ? -3.402 -1.732 5.274 1.00 98.12 198 ILE A N 1
ATOM 1556 C CA . ILE A 1 198 ? -2.236 -1.634 4.384 1.00 98.12 198 ILE A CA 1
ATOM 1557 C C . ILE A 1 198 ? -1.515 -0.296 4.564 1.00 98.12 198 ILE A C 1
ATOM 1559 O O . ILE A 1 198 ? -0.294 -0.275 4.660 1.00 98.12 198 ILE A O 1
ATOM 1563 N N . GLY A 1 199 ? -2.251 0.819 4.582 1.00 96.56 199 GLY A N 1
ATOM 1564 C CA . GLY A 1 199 ? -1.646 2.153 4.615 1.00 96.56 199 GLY A CA 1
ATOM 1565 C C . GLY A 1 199 ? -0.979 2.507 5.945 1.00 96.56 199 GLY A C 1
ATOM 1566 O O . GLY A 1 199 ? -0.043 3.300 5.976 1.00 96.56 199 GLY A O 1
ATOM 1567 N N . ILE A 1 200 ? -1.475 1.952 7.049 1.00 94.94 200 ILE A N 1
ATOM 1568 C CA . ILE A 1 200 ? -1.012 2.270 8.407 1.00 94.94 200 ILE A CA 1
ATOM 1569 C C . ILE A 1 200 ? 0.231 1.462 8.800 1.00 94.94 200 ILE A C 1
ATOM 1571 O O . ILE A 1 200 ? 0.999 1.910 9.653 1.00 94.94 200 ILE A O 1
ATOM 1575 N N . THR A 1 201 ? 0.403 0.279 8.213 1.00 88.00 201 THR A N 1
ATOM 1576 C CA . THR A 1 201 ? 1.480 -0.663 8.537 1.00 88.00 201 THR A CA 1
ATOM 1577 C C . THR A 1 201 ? 2.738 -0.356 7.735 1.00 88.00 201 THR A C 1
ATOM 1579 O O . THR A 1 201 ? 3.821 -0.311 8.361 1.00 88.00 201 THR A O 1
#